Protein AF-A0A7G6S911-F1 (afdb_monomer)

Foldseek 3Di:
DDDDDDDDDDDDDDDDDDPDDDDPDPPPPPPPPVPPPQFAEEEEEEAEEQQCLAAWAKEKEAEDEDELVVQDWDPVFAFQVVPDCVCVPDDDHDNRYDHGYDYDYANYKYKYFYDYVRHYYDYDYAHDPVRPDHRVSKDKDWQDKAKDWDADPPPRDIDTRGIMIMMITDHNNTDSVVRVVCPVPDDPPPQVVQFDWDDGTRMIMGHPHHDDD

Sequence (213 aa):
MLDQLGNKRPKTITFSLFVSAVFLALFANVHIVEAQDSAMKSDVTIYLDRPLLDRGGTVFVVPNEIPVDEWKPHPDQPNPARSDSRLDARNPITGHDRRLSARASGEVSIVRFDYPKGGNYDFRFLPSLESEVPPERQGSVLVTAGNTYDYHPKTREERFVPEFQVFTILGPDANEEKSRALVSDVKLGYLEERYNCRKFESVISCNVRDYSK

Radius of gyration: 31.91 Å; Cα contacts (8 Å, |Δi|>4): 405; chains: 1; bounding box: 83×48×104 Å

Nearest PDB structures (foldseek):
  6zsc-assembly1_f  TM=2.563E-01  e=6.624E-01  Homo sapiens
  6zsa-assembly1_f  TM=2.576E-01  e=7.961E-01  Homo sapiens
  1kr4-assembly1_A  TM=2.768E-01  e=1.661E+00  Thermotoga maritima
  9g6k-assembly1_LY  TM=1.859E-01  e=1.469E+00  Toxoplasma gondii
  7n0w-assembly1_C  TM=1.935E-01  e=8.167E+00  Lymnaea stagnalis

Solvent-accessible surface area (backbone atoms only — not comparable to full-atom values): 12809 Å² total; per-residue (Å²): 131,85,80,85,88,86,90,84,86,82,89,87,82,90,83,87,84,82,87,76,82,80,80,80,78,81,77,76,80,76,74,78,74,72,73,74,77,73,53,38,36,23,44,35,41,40,23,36,31,56,60,26,64,70,31,13,19,26,40,36,42,28,67,38,82,37,58,62,92,71,64,65,90,50,87,91,41,53,44,71,58,83,78,41,71,90,57,67,87,48,84,82,75,55,96,75,33,45,80,30,16,47,65,43,54,22,38,31,20,38,39,37,35,54,28,35,60,85,32,42,71,50,76,45,82,41,54,25,90,89,52,82,56,62,61,89,77,66,49,72,44,84,62,49,72,50,63,52,76,29,62,40,92,84,83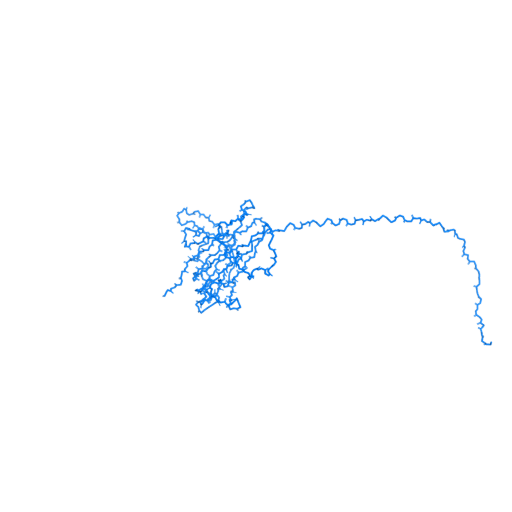,59,50,78,34,80,39,86,42,37,36,33,27,20,30,50,34,87,79,30,46,57,67,64,44,53,63,42,64,83,72,62,71,82,49,65,47,78,84,74,35,64,59,50,77,23,31,66,23,40,24,26,39,78,34,70,68,87,128

Structure (mmCIF, N/CA/C/O backbone):
data_AF-A0A7G6S911-F1
#
_entry.id   AF-A0A7G6S911-F1
#
loop_
_atom_site.group_PDB
_atom_site.id
_atom_site.type_symbol
_atom_site.label_atom_id
_atom_site.label_alt_id
_atom_site.label_comp_id
_atom_site.label_asym_id
_atom_site.label_entity_id
_atom_site.label_seq_id
_atom_site.pdbx_PDB_ins_code
_atom_site.Cartn_x
_atom_site.Cartn_y
_atom_site.Cartn_z
_atom_site.occupancy
_atom_site.B_iso_or_equiv
_atom_site.auth_seq_id
_atom_site.auth_comp_id
_atom_site.auth_asym_id
_atom_site.auth_atom_id
_atom_site.pdbx_PDB_model_num
ATOM 1 N N . MET A 1 1 ? 65.785 -28.323 71.702 1.00 44.78 1 MET A N 1
ATOM 2 C CA . MET A 1 1 ? 66.909 -27.441 71.320 1.00 44.78 1 MET A CA 1
ATOM 3 C C . MET A 1 1 ? 66.441 -26.694 70.092 1.00 44.78 1 MET A C 1
ATOM 5 O O . MET A 1 1 ? 65.846 -27.357 69.250 1.00 44.78 1 MET A O 1
ATOM 9 N N . LEU A 1 2 ? 66.636 -25.370 70.053 1.00 40.31 2 LEU A N 1
ATOM 10 C CA . LEU A 1 2 ? 65.706 -24.397 69.453 1.00 40.31 2 LEU A CA 1
ATOM 11 C C . LEU A 1 2 ? 64.383 -24.328 70.246 1.00 40.31 2 LEU A C 1
ATOM 13 O O . LEU A 1 2 ? 63.824 -25.374 70.576 1.00 40.31 2 LEU A O 1
ATOM 17 N N . ASP A 1 3 ? 63.765 -23.191 70.549 1.00 39.75 3 ASP A N 1
ATOM 18 C CA . ASP A 1 3 ? 64.171 -21.815 70.916 1.00 39.75 3 ASP A CA 1
ATOM 19 C C . ASP A 1 3 ? 62.824 -21.151 71.299 1.00 39.75 3 ASP A C 1
ATOM 21 O O . ASP A 1 3 ? 61.825 -21.350 70.616 1.00 39.75 3 ASP A O 1
ATOM 25 N N . GLN A 1 4 ? 62.622 -20.689 72.534 1.00 36.28 4 GLN A N 1
ATOM 26 C CA . GLN A 1 4 ? 62.971 -19.365 73.072 1.00 36.28 4 GLN A CA 1
ATOM 27 C C . GLN A 1 4 ? 62.123 -18.189 72.545 1.00 36.28 4 GLN A C 1
ATOM 29 O O . GLN A 1 4 ? 62.089 -17.910 71.355 1.00 36.28 4 GLN A O 1
ATOM 34 N N . LEU A 1 5 ? 61.575 -17.436 73.515 1.00 40.81 5 LEU A N 1
ATOM 35 C CA . LEU A 1 5 ? 60.966 -16.095 73.419 1.00 40.81 5 LEU A CA 1
ATOM 36 C C . LEU A 1 5 ? 59.602 -15.997 72.673 1.00 40.81 5 LEU A C 1
ATOM 38 O O . LEU A 1 5 ? 59.358 -16.673 71.689 1.00 40.81 5 LEU A O 1
ATOM 42 N N . GLY A 1 6 ? 58.636 -15.170 73.099 1.00 35.25 6 GLY A N 1
ATOM 43 C CA . GLY A 1 6 ? 58.666 -14.167 74.168 1.00 35.25 6 GLY A CA 1
ATOM 44 C C . GLY A 1 6 ? 57.304 -13.893 74.828 1.00 35.25 6 GLY A C 1
ATOM 45 O O . GLY A 1 6 ? 56.236 -14.061 74.250 1.00 35.25 6 GLY A O 1
ATOM 46 N N . ASN A 1 7 ? 57.378 -13.465 76.087 1.00 38.84 7 ASN A N 1
ATOM 47 C CA . ASN A 1 7 ? 56.275 -13.191 77.010 1.00 38.84 7 ASN A CA 1
ATOM 48 C C . ASN A 1 7 ? 55.648 -11.796 76.794 1.00 38.84 7 ASN A C 1
ATOM 50 O O . ASN A 1 7 ? 56.396 -10.825 76.686 1.00 38.84 7 ASN A O 1
ATOM 54 N N . LYS A 1 8 ? 54.308 -11.674 76.862 1.00 40.25 8 LYS A N 1
ATOM 55 C CA . LYS A 1 8 ? 53.595 -10.467 77.351 1.00 40.25 8 LYS A CA 1
ATOM 56 C C . LYS A 1 8 ? 52.123 -10.763 77.715 1.00 40.25 8 LYS A C 1
ATOM 58 O O . LYS A 1 8 ? 51.276 -10.949 76.850 1.00 40.25 8 LYS A O 1
ATOM 63 N N . ARG A 1 9 ? 51.822 -10.769 79.019 1.00 42.59 9 ARG A N 1
ATOM 64 C CA . ARG A 1 9 ? 50.478 -10.607 79.637 1.00 42.59 9 ARG A CA 1
ATOM 65 C C . ARG A 1 9 ? 50.319 -9.140 80.131 1.00 42.59 9 ARG A C 1
ATOM 67 O O . ARG A 1 9 ? 51.322 -8.427 80.059 1.00 42.59 9 ARG A O 1
ATOM 74 N N . PRO A 1 10 ? 49.221 -8.698 80.803 1.00 54.72 10 PRO A N 1
ATOM 75 C CA . PRO A 1 10 ? 47.826 -9.193 80.916 1.00 54.72 10 PRO A CA 1
ATOM 76 C C . PRO A 1 10 ? 46.767 -8.066 80.672 1.00 54.72 10 PRO A C 1
ATOM 78 O O . PRO A 1 10 ? 47.142 -6.946 80.340 1.00 54.72 10 PRO A O 1
ATOM 81 N N . LYS A 1 11 ? 45.488 -8.330 81.037 1.00 38.44 11 LYS A N 1
ATOM 82 C CA . LYS A 1 11 ? 44.345 -7.378 81.196 1.00 38.44 11 LYS A CA 1
ATOM 83 C C . LYS A 1 11 ? 43.772 -6.912 79.834 1.00 38.44 11 LYS A C 1
ATOM 85 O O . LYS A 1 11 ? 44.544 -6.600 78.948 1.00 38.44 11 LYS A O 1
ATOM 90 N N . THR A 1 12 ? 42.478 -6.815 79.517 1.00 37.25 12 THR A N 1
ATOM 91 C CA . THR A 1 12 ? 41.164 -6.929 80.205 1.00 37.25 12 THR A CA 1
ATOM 92 C C . THR A 1 12 ? 40.083 -7.019 79.073 1.00 37.25 12 THR A C 1
ATOM 94 O O . THR A 1 12 ? 40.480 -7.019 77.913 1.00 37.25 12 THR A O 1
ATOM 97 N N . ILE A 1 13 ? 38.751 -7.122 79.226 1.00 47.06 13 ILE A N 1
ATOM 98 C CA . ILE A 1 13 ? 37.804 -7.002 80.357 1.00 47.06 13 ILE A CA 1
ATOM 99 C C . ILE A 1 13 ? 36.574 -7.943 80.139 1.00 47.06 13 ILE A C 1
ATOM 101 O O . ILE A 1 13 ? 36.562 -8.737 79.204 1.00 47.06 13 ILE A O 1
ATOM 105 N N . THR A 1 14 ? 35.558 -7.880 81.004 1.00 43.78 14 THR A N 1
ATOM 106 C CA . THR A 1 14 ? 34.214 -8.502 80.890 1.00 43.78 14 THR A CA 1
ATOM 107 C C . THR A 1 14 ? 33.369 -8.012 79.697 1.00 43.78 14 THR A C 1
ATOM 109 O O . THR A 1 14 ? 33.444 -6.836 79.368 1.00 43.78 14 THR A O 1
ATOM 112 N N . PHE A 1 15 ? 32.454 -8.840 79.155 1.00 37.75 15 PHE A N 1
ATOM 113 C CA . PHE A 1 15 ? 30.986 -8.641 79.287 1.00 37.75 15 PHE A CA 1
ATOM 114 C C . PHE A 1 15 ? 30.136 -9.759 78.643 1.00 37.75 15 PHE A C 1
ATOM 116 O O . PHE A 1 15 ? 30.605 -10.511 77.793 1.00 37.75 15 PHE A O 1
ATOM 123 N N . SER A 1 16 ? 28.876 -9.861 79.081 1.00 39.56 16 SER A N 1
ATOM 124 C CA . SER A 1 16 ? 27.865 -10.825 78.618 1.00 39.56 16 SER A CA 1
ATOM 125 C C . SER A 1 16 ? 27.492 -10.673 77.141 1.00 39.56 16 SER A C 1
ATOM 127 O O . SER A 1 16 ? 27.378 -9.556 76.641 1.00 39.56 16 SER A O 1
ATOM 129 N N . LEU A 1 17 ? 27.153 -11.789 76.490 1.00 41.06 17 LEU A N 1
ATOM 130 C CA . LEU A 1 17 ? 26.539 -11.802 75.161 1.00 41.06 17 LEU A CA 1
ATOM 131 C C . LEU A 1 17 ? 25.053 -12.180 75.272 1.00 41.06 17 LEU A C 1
ATOM 133 O O . LEU A 1 17 ? 24.699 -13.341 75.463 1.00 41.06 17 LEU A O 1
ATOM 137 N N . PHE A 1 18 ? 24.185 -11.170 75.173 1.00 44.38 18 PHE A N 1
ATOM 138 C CA . PHE A 1 18 ? 22.752 -11.358 74.942 1.00 44.38 18 PHE A CA 1
ATOM 139 C C . PHE A 1 18 ? 22.550 -11.948 73.540 1.00 44.38 18 PHE A C 1
ATOM 141 O O . PHE A 1 18 ? 22.909 -11.314 72.548 1.00 44.38 18 PHE A O 1
ATOM 148 N N . VAL A 1 19 ? 21.934 -13.127 73.440 1.00 46.66 19 VAL A N 1
ATOM 149 C CA . VAL A 1 19 ? 21.484 -13.668 72.149 1.00 46.66 19 VAL A CA 1
ATOM 150 C C . VAL A 1 19 ? 20.132 -13.039 71.817 1.00 46.66 19 VAL A C 1
ATOM 152 O O . VAL A 1 19 ? 19.092 -13.485 72.295 1.00 46.66 19 VAL A O 1
ATOM 155 N N . SER A 1 20 ? 20.156 -11.967 71.025 1.00 45.94 20 SER A N 1
ATOM 156 C CA . SER A 1 20 ? 18.942 -11.344 70.489 1.00 45.94 20 SER A CA 1
ATOM 157 C C . SER A 1 20 ? 18.475 -12.092 69.240 1.00 45.94 20 SER A C 1
ATOM 159 O O . SER A 1 20 ? 19.235 -12.241 68.282 1.00 45.94 20 SER A O 1
ATOM 161 N N . ALA A 1 21 ? 17.230 -12.567 69.244 1.00 47.31 21 ALA A N 1
ATOM 162 C CA . ALA A 1 21 ? 16.632 -13.243 68.098 1.00 47.31 21 ALA A CA 1
ATOM 163 C C . ALA A 1 21 ? 16.228 -12.218 67.025 1.00 47.31 21 ALA A C 1
ATOM 165 O O . ALA A 1 21 ? 15.247 -11.490 67.179 1.00 47.31 21 ALA A O 1
ATOM 166 N N . VAL A 1 22 ? 16.979 -12.170 65.923 1.00 46.84 22 VAL A N 1
ATOM 167 C CA . VAL A 1 22 ? 16.641 -11.335 64.764 1.00 46.84 22 VAL A CA 1
ATOM 168 C C . VAL A 1 22 ? 15.488 -11.983 63.997 1.00 46.84 22 VAL A C 1
ATOM 170 O O . VAL A 1 22 ? 15.671 -12.991 63.315 1.00 46.84 22 VAL A O 1
ATOM 173 N N . PHE A 1 23 ? 14.300 -11.385 64.081 1.00 42.75 23 PHE A N 1
ATOM 174 C CA . PHE A 1 23 ? 13.188 -11.704 63.187 1.00 42.75 23 PHE A CA 1
ATOM 175 C C . PHE A 1 23 ? 13.524 -11.229 61.766 1.00 42.75 23 PHE A C 1
ATOM 177 O O . PHE A 1 23 ? 13.484 -10.033 61.477 1.00 42.75 23 PHE A O 1
ATOM 184 N N . LEU A 1 24 ? 13.836 -12.167 60.867 1.00 41.69 24 LEU A N 1
ATOM 185 C CA . LEU A 1 24 ? 13.920 -11.883 59.436 1.00 41.69 24 LEU A CA 1
ATOM 186 C C . LEU A 1 24 ? 12.500 -11.699 58.880 1.00 41.69 24 LEU A C 1
ATOM 188 O O . LEU A 1 24 ? 11.806 -12.668 58.572 1.00 41.69 24 LEU A O 1
ATOM 192 N N . ALA A 1 25 ? 12.065 -10.449 58.738 1.00 47.28 25 ALA A N 1
ATOM 193 C CA . ALA A 1 25 ? 10.899 -10.137 57.926 1.00 47.28 25 ALA A CA 1
ATOM 194 C C . ALA A 1 25 ? 11.270 -10.353 56.450 1.00 47.28 25 ALA A C 1
ATOM 196 O O . ALA A 1 25 ? 12.039 -9.575 55.882 1.00 47.28 25 ALA A O 1
ATOM 197 N N . LEU A 1 26 ? 10.749 -11.417 55.827 1.00 42.56 26 LEU A N 1
ATOM 198 C CA . LEU A 1 26 ? 10.837 -11.566 54.376 1.00 42.56 26 LEU A CA 1
ATOM 199 C C . LEU A 1 26 ? 10.008 -10.459 53.721 1.00 42.56 26 LEU A C 1
ATOM 201 O O . LEU A 1 26 ? 8.783 -10.547 53.641 1.00 42.56 26 LEU A O 1
ATOM 205 N N . PHE A 1 27 ? 10.691 -9.438 53.212 1.00 45.28 27 PHE A N 1
ATOM 206 C CA . PHE A 1 27 ? 10.113 -8.528 52.237 1.00 45.28 27 PHE A CA 1
ATOM 207 C C . PHE A 1 27 ? 9.841 -9.318 50.957 1.00 45.28 27 PHE A C 1
ATOM 209 O O . PHE A 1 27 ? 10.741 -9.567 50.153 1.00 45.28 27 PHE A O 1
ATOM 216 N N . ALA A 1 28 ? 8.588 -9.729 50.775 1.00 44.72 28 ALA A N 1
ATOM 217 C CA . ALA A 1 28 ? 8.105 -10.141 49.472 1.00 44.72 28 ALA A CA 1
ATOM 218 C C . ALA A 1 28 ? 8.185 -8.917 48.552 1.00 44.72 28 ALA A C 1
ATOM 220 O O . ALA A 1 28 ? 7.339 -8.024 48.624 1.00 44.72 28 ALA A O 1
ATOM 221 N N . ASN A 1 29 ? 9.218 -8.868 47.707 1.00 41.91 29 ASN A N 1
ATOM 222 C CA . ASN A 1 29 ? 9.288 -7.922 46.603 1.00 41.91 29 ASN A CA 1
ATOM 223 C C . ASN A 1 29 ? 8.166 -8.270 45.625 1.00 41.91 29 ASN A C 1
ATOM 225 O O . ASN A 1 29 ? 8.355 -9.045 44.686 1.00 41.91 29 ASN A O 1
ATOM 229 N N . VAL A 1 30 ? 6.982 -7.705 45.866 1.00 46.34 30 VAL A N 1
ATOM 230 C CA . VAL A 1 30 ? 5.920 -7.635 44.870 1.00 46.34 30 VAL A CA 1
ATOM 231 C C . VAL A 1 30 ? 6.418 -6.680 43.794 1.00 46.34 30 VAL A C 1
ATOM 233 O O . VAL A 1 30 ? 6.143 -5.482 43.811 1.00 46.34 30 VAL A O 1
ATOM 236 N N . HIS A 1 31 ? 7.188 -7.227 42.857 1.00 38.88 31 HIS A N 1
ATOM 237 C CA . HIS A 1 31 ? 7.350 -6.617 41.555 1.00 38.88 31 HIS A CA 1
ATOM 238 C C . HIS A 1 31 ? 5.971 -6.631 40.906 1.00 38.88 31 HIS A C 1
ATOM 240 O O . HIS A 1 31 ? 5.572 -7.613 40.280 1.00 38.88 31 HIS A O 1
ATOM 246 N N . ILE A 1 32 ? 5.239 -5.529 41.079 1.00 45.53 32 ILE A N 1
ATOM 247 C CA . ILE A 1 32 ? 4.205 -5.148 40.131 1.00 45.53 32 ILE A CA 1
ATOM 248 C C . ILE A 1 32 ? 4.961 -4.923 38.825 1.00 45.53 32 ILE A C 1
ATOM 250 O O . ILE A 1 32 ? 5.517 -3.854 38.583 1.00 45.53 32 ILE A O 1
ATOM 254 N N . VAL A 1 33 ? 5.043 -5.980 38.019 1.00 39.81 33 VAL A N 1
ATOM 255 C CA . VAL A 1 33 ? 5.261 -5.836 36.589 1.00 39.81 33 VAL A CA 1
ATOM 256 C C . VAL A 1 33 ? 3.995 -5.159 36.100 1.00 39.81 33 VAL A C 1
ATOM 258 O O . VAL A 1 33 ? 2.985 -5.811 35.842 1.00 39.81 33 VAL A O 1
ATOM 261 N N . GLU A 1 34 ? 4.035 -3.831 36.083 1.00 38.38 34 GLU A N 1
ATOM 262 C CA . GLU A 1 34 ? 3.098 -3.029 35.321 1.00 38.38 34 GLU A CA 1
ATOM 263 C C . GLU A 1 34 ? 3.227 -3.545 33.891 1.00 38.38 34 GLU A C 1
ATOM 265 O O . GLU A 1 34 ? 4.275 -3.399 33.257 1.00 38.38 34 GLU A O 1
ATOM 270 N N . ALA A 1 35 ? 2.228 -4.319 33.461 1.00 41.34 35 ALA A N 1
ATOM 271 C CA . ALA A 1 35 ? 2.233 -4.931 32.149 1.00 41.34 35 ALA A CA 1
ATOM 272 C C . ALA A 1 35 ? 2.267 -3.779 31.154 1.00 41.34 35 ALA A C 1
ATOM 274 O O . ALA A 1 35 ? 1.285 -3.051 31.031 1.00 41.34 35 ALA A O 1
ATOM 275 N N . GLN A 1 36 ? 3.430 -3.581 30.531 1.00 42.59 36 GLN A N 1
ATOM 276 C CA . GLN A 1 36 ? 3.646 -2.520 29.567 1.00 42.59 36 GLN A CA 1
ATOM 277 C C . GLN A 1 36 ? 2.603 -2.698 28.471 1.00 42.59 36 GLN A C 1
ATOM 279 O O . GLN A 1 36 ? 2.690 -3.658 27.704 1.00 42.59 36 GLN A O 1
ATOM 284 N N . ASP A 1 37 ? 1.599 -1.817 28.488 1.00 46.69 37 ASP A N 1
ATOM 285 C CA . ASP A 1 37 ? 0.404 -1.905 27.657 1.00 46.69 37 ASP A CA 1
ATOM 286 C C . ASP A 1 37 ? 0.858 -2.037 26.206 1.00 46.69 37 ASP A C 1
ATOM 288 O O . ASP A 1 37 ? 1.489 -1.130 25.650 1.00 46.69 37 ASP A O 1
ATOM 292 N N . SER A 1 38 ? 0.711 -3.242 25.650 1.00 58.28 38 SER A N 1
ATOM 293 C CA . SER A 1 38 ? 1.432 -3.616 24.441 1.00 58.28 38 SER A CA 1
ATOM 294 C C . SER A 1 38 ? 0.734 -2.957 23.265 1.00 58.28 38 SER A C 1
ATOM 296 O O . SER A 1 38 ? -0.226 -3.510 22.727 1.00 58.28 38 SER A O 1
ATOM 298 N N . ALA A 1 39 ? 1.205 -1.756 22.923 1.00 79.19 39 ALA A N 1
ATOM 299 C CA . ALA A 1 39 ? 0.662 -0.895 21.884 1.00 79.19 39 ALA A CA 1
ATOM 300 C C . ALA A 1 39 ? 0.285 -1.714 20.642 1.00 79.19 39 ALA A C 1
ATOM 302 O O . ALA A 1 39 ? 1.158 -2.249 19.953 1.00 79.19 39 ALA A O 1
ATOM 303 N N . MET A 1 40 ? -1.028 -1.826 20.412 1.00 88.25 40 MET A N 1
ATOM 304 C CA . MET A 1 40 ? -1.633 -2.748 19.448 1.00 88.25 40 MET A CA 1
ATOM 305 C C . MET A 1 40 ? -0.994 -2.622 18.067 1.00 88.25 40 MET A C 1
ATOM 307 O O . MET A 1 40 ? -0.743 -1.514 17.587 1.00 88.25 40 MET A O 1
ATOM 311 N N . LYS A 1 41 ? -0.756 -3.756 17.412 1.00 90.81 41 LYS A N 1
ATOM 312 C CA . LYS A 1 41 ? 0.077 -3.818 16.216 1.00 90.81 41 LYS A CA 1
ATOM 313 C C . LYS A 1 41 ? -0.691 -4.169 14.947 1.00 90.81 41 LYS A C 1
ATOM 315 O O . LYS A 1 41 ? -1.382 -5.186 14.880 1.00 90.81 41 LYS A O 1
ATOM 320 N N . SER A 1 42 ? -0.460 -3.382 13.899 1.00 95.12 42 SER A N 1
ATOM 321 C CA . SER A 1 42 ? -0.757 -3.756 12.513 1.00 95.12 42 SER A CA 1
ATOM 322 C C . SER A 1 42 ? 0.475 -4.434 11.890 1.00 95.12 42 SER A C 1
ATOM 324 O O . SER A 1 42 ? 1.513 -3.803 11.706 1.00 95.12 42 SER A O 1
ATOM 326 N N . ASP A 1 43 ? 0.412 -5.744 11.634 1.00 94.81 43 ASP A N 1
ATOM 327 C CA . ASP A 1 43 ? 1.470 -6.537 10.987 1.00 94.81 43 ASP A CA 1
ATOM 328 C C . ASP A 1 43 ? 1.100 -6.791 9.521 1.00 94.81 43 ASP A C 1
ATOM 330 O O . ASP A 1 43 ? 0.354 -7.719 9.202 1.00 94.81 43 ASP A O 1
ATOM 334 N N . VAL A 1 44 ? 1.598 -5.944 8.625 1.00 96.81 44 VAL A N 1
ATOM 335 C CA . VAL A 1 44 ? 1.154 -5.869 7.232 1.00 96.81 44 VAL A CA 1
ATOM 336 C C . VAL A 1 44 ? 2.103 -6.628 6.307 1.00 96.81 44 VAL A C 1
ATOM 338 O O . VAL A 1 44 ? 3.312 -6.402 6.300 1.00 96.81 44 VAL A O 1
ATOM 341 N N . THR A 1 45 ? 1.560 -7.493 5.452 1.00 97.00 45 THR A N 1
ATOM 342 C CA . THR A 1 45 ? 2.307 -8.111 4.346 1.00 97.00 45 THR A CA 1
ATOM 343 C C . THR A 1 45 ? 1.763 -7.643 3.001 1.00 97.00 45 THR A C 1
ATOM 345 O O . THR A 1 45 ? 0.612 -7.897 2.652 1.00 97.00 45 THR A O 1
ATOM 348 N N . ILE A 1 46 ? 2.599 -6.955 2.228 1.00 98.06 46 ILE A N 1
ATOM 349 C CA . ILE A 1 46 ? 2.278 -6.494 0.879 1.00 98.06 46 ILE A CA 1
ATOM 350 C C . ILE A 1 46 ? 2.847 -7.509 -0.109 1.00 98.06 46 ILE A C 1
ATOM 352 O O . ILE A 1 46 ? 4.060 -7.610 -0.295 1.00 98.06 46 ILE A O 1
ATOM 356 N N . TYR A 1 47 ? 1.963 -8.274 -0.736 1.00 97.06 47 TYR A N 1
ATOM 357 C CA . TYR A 1 47 ? 2.336 -9.256 -1.741 1.00 97.06 47 TYR A CA 1
ATOM 358 C C . TYR A 1 47 ? 2.556 -8.588 -3.093 1.00 97.06 47 TYR A C 1
ATOM 360 O O . TYR A 1 47 ? 1.663 -7.925 -3.617 1.00 97.06 47 TYR A O 1
ATOM 368 N N . LEU A 1 48 ? 3.736 -8.777 -3.669 1.00 97.00 48 LEU A N 1
ATOM 369 C CA . LEU A 1 48 ? 4.071 -8.305 -5.006 1.00 97.00 48 LEU A CA 1
ATOM 370 C C . LEU A 1 48 ? 3.691 -9.387 -6.023 1.00 97.00 48 LEU A C 1
ATOM 372 O O . LEU A 1 48 ? 4.203 -10.506 -5.956 1.00 97.00 48 LEU A O 1
ATOM 376 N N . ASP A 1 49 ? 2.779 -9.077 -6.943 1.00 95.31 49 ASP A N 1
ATOM 377 C CA . ASP A 1 49 ? 2.429 -9.967 -8.054 1.00 95.31 49 ASP A CA 1
ATOM 378 C C . ASP A 1 49 ? 3.461 -9.867 -9.202 1.00 95.31 49 ASP A C 1
ATOM 380 O O . ASP A 1 49 ? 4.266 -8.933 -9.270 1.00 95.31 49 ASP A O 1
ATOM 384 N N . ARG A 1 50 ? 3.442 -10.847 -10.121 1.00 92.00 50 ARG A N 1
ATOM 385 C CA . ARG A 1 50 ? 4.469 -11.044 -11.169 1.00 92.00 50 ARG A CA 1
ATOM 386 C C . ARG A 1 50 ? 4.923 -9.783 -11.920 1.00 92.00 50 ARG A C 1
ATOM 388 O O . ARG A 1 50 ? 6.133 -9.627 -12.032 1.00 92.00 50 ARG A O 1
ATOM 395 N N . PRO A 1 51 ? 4.052 -8.869 -12.394 1.00 92.69 51 PRO A N 1
ATOM 396 C CA . PRO A 1 51 ? 4.514 -7.703 -13.151 1.00 92.69 51 PRO A CA 1
ATOM 397 C C . PRO A 1 51 ? 5.487 -6.813 -12.360 1.00 92.69 51 PRO A C 1
ATOM 399 O O . PRO A 1 51 ? 6.506 -6.398 -12.907 1.00 92.69 51 PRO A O 1
ATOM 402 N N . LEU A 1 52 ? 5.233 -6.604 -11.060 1.00 93.94 52 LEU A N 1
ATOM 403 C CA . LEU A 1 52 ? 6.129 -5.860 -10.164 1.00 93.94 52 LEU A CA 1
ATOM 404 C C . LEU A 1 52 ? 7.431 -6.610 -9.870 1.00 93.94 52 LEU A C 1
ATOM 406 O O . LEU A 1 52 ? 8.478 -5.977 -9.778 1.00 93.94 52 LEU A O 1
ATOM 410 N N . LEU A 1 53 ? 7.379 -7.937 -9.746 1.00 93.50 53 LEU A N 1
ATOM 411 C CA . LEU A 1 53 ? 8.561 -8.773 -9.503 1.00 93.50 53 LEU A CA 1
ATOM 412 C C . LEU A 1 53 ? 9.469 -8.899 -10.737 1.00 93.50 53 LEU A C 1
ATOM 414 O O . LEU A 1 53 ? 10.687 -8.939 -10.596 1.00 93.50 53 LEU A O 1
ATOM 418 N N . ASP A 1 54 ? 8.883 -8.975 -11.933 1.00 92.88 54 ASP A N 1
ATOM 419 C CA . ASP A 1 54 ? 9.610 -9.197 -13.187 1.00 92.88 54 ASP A CA 1
ATOM 420 C C . ASP A 1 54 ? 10.161 -7.889 -13.782 1.00 92.88 54 ASP A C 1
ATOM 422 O O . ASP A 1 54 ? 11.237 -7.889 -14.383 1.00 92.88 54 ASP A O 1
ATOM 426 N N . ARG A 1 55 ? 9.435 -6.768 -13.634 1.00 94.50 55 ARG A N 1
ATOM 427 C CA . ARG A 1 55 ? 9.780 -5.473 -14.254 1.00 94.50 55 ARG A CA 1
ATOM 428 C C . ARG A 1 55 ? 10.270 -4.418 -13.259 1.00 94.50 55 ARG A C 1
ATOM 430 O O . ARG A 1 55 ? 10.985 -3.500 -13.661 1.00 94.50 55 ARG A O 1
ATOM 437 N N . GLY A 1 56 ? 9.947 -4.556 -11.972 1.00 95.81 56 GLY A N 1
ATOM 438 C CA . GLY A 1 56 ? 10.125 -3.499 -10.975 1.00 95.81 56 GLY A CA 1
ATOM 439 C C . GLY A 1 56 ? 9.089 -2.383 -11.136 1.00 95.81 56 GLY A C 1
ATOM 440 O O . GLY A 1 56 ? 8.468 -2.233 -12.190 1.00 95.81 56 GLY A O 1
ATOM 441 N N . GLY A 1 57 ? 8.880 -1.580 -10.097 1.00 97.31 57 GLY A N 1
ATOM 442 C CA . GLY A 1 57 ? 7.896 -0.493 -10.113 1.00 97.31 57 GLY A CA 1
ATOM 443 C C . GLY A 1 57 ? 7.968 0.394 -8.876 1.00 97.31 57 GLY A C 1
ATOM 444 O O . GLY A 1 57 ? 8.962 0.387 -8.153 1.00 97.31 57 GLY A O 1
ATOM 445 N N . THR A 1 58 ? 6.913 1.166 -8.624 1.00 98.38 58 THR A N 1
ATOM 446 C CA . THR A 1 58 ? 6.802 2.059 -7.462 1.00 98.38 58 THR A CA 1
ATOM 447 C C . THR A 1 58 ? 5.612 1.664 -6.596 1.00 98.38 58 THR A C 1
ATOM 449 O O . THR A 1 58 ? 4.490 1.570 -7.094 1.00 98.38 58 THR A O 1
ATOM 452 N N . VAL A 1 59 ? 5.835 1.482 -5.294 1.00 98.62 59 VAL A N 1
ATOM 453 C CA . VAL A 1 59 ? 4.764 1.243 -4.317 1.00 98.62 59 VAL A CA 1
ATOM 454 C C . VAL A 1 59 ? 4.753 2.359 -3.280 1.00 98.62 59 VAL A C 1
ATOM 456 O O . VAL A 1 59 ? 5.721 2.559 -2.549 1.00 98.62 59 VAL A O 1
ATOM 459 N N . PHE A 1 60 ? 3.634 3.073 -3.210 1.00 98.69 60 PHE A N 1
ATOM 460 C CA . PHE A 1 60 ? 3.315 3.988 -2.121 1.00 98.69 60 PHE A CA 1
ATOM 461 C C . PHE A 1 60 ? 2.669 3.187 -0.991 1.00 98.69 60 PHE A C 1
ATOM 463 O O . PHE A 1 60 ? 1.698 2.467 -1.214 1.00 98.69 60 PHE A O 1
ATOM 470 N N . VAL A 1 61 ? 3.195 3.319 0.217 1.00 98.75 61 VAL A N 1
ATOM 471 C CA . VAL A 1 61 ? 2.695 2.695 1.440 1.00 98.75 61 VAL A CA 1
ATOM 472 C C . VAL A 1 61 ? 2.151 3.807 2.330 1.00 98.75 61 VAL A C 1
ATOM 474 O O . VAL A 1 61 ? 2.859 4.772 2.607 1.00 98.75 61 VAL A O 1
ATOM 477 N N . VAL A 1 62 ? 0.883 3.710 2.726 1.00 98.56 62 VAL A N 1
ATOM 478 C CA . VAL A 1 62 ? 0.149 4.779 3.421 1.00 98.56 62 VAL A CA 1
ATOM 479 C C . VAL A 1 62 ? -0.471 4.216 4.706 1.00 98.56 62 VAL A C 1
ATOM 481 O O . VAL A 1 62 ? -1.543 3.610 4.652 1.00 98.56 62 VAL A O 1
ATOM 484 N N . PRO A 1 63 ? 0.185 4.369 5.864 1.00 98.25 63 PRO A N 1
ATOM 485 C CA . PRO A 1 63 ? -0.425 4.068 7.154 1.00 98.25 63 PRO A CA 1
ATOM 486 C C . PRO A 1 63 ? -1.604 5.013 7.427 1.00 98.25 63 PRO A C 1
ATOM 488 O O . PRO A 1 63 ? -1.545 6.204 7.118 1.00 98.25 63 PRO A O 1
ATOM 491 N N . ASN A 1 64 ? -2.679 4.495 8.014 1.00 97.56 64 ASN A N 1
ATOM 492 C CA . ASN A 1 64 ? -3.868 5.258 8.383 1.00 97.56 64 ASN A CA 1
ATOM 493 C C . ASN A 1 64 ? -4.235 4.976 9.848 1.00 97.56 64 ASN A C 1
ATOM 495 O O . ASN A 1 64 ? -4.593 3.849 10.185 1.00 97.56 64 ASN A O 1
ATOM 499 N N . GLU A 1 65 ? -4.135 5.980 10.723 1.00 96.81 65 GLU A N 1
ATOM 500 C CA . GLU A 1 65 ? -4.529 5.823 12.128 1.00 96.81 65 GLU A CA 1
ATOM 501 C C . GLU A 1 65 ? -6.059 5.798 12.248 1.00 96.81 65 GLU A C 1
ATOM 503 O O . GLU A 1 65 ? -6.729 6.725 11.785 1.00 96.81 65 GLU A O 1
ATOM 508 N N . ILE A 1 66 ? -6.613 4.770 12.897 1.00 96.44 66 ILE A N 1
ATOM 509 C CA . ILE A 1 66 ? -8.055 4.641 13.152 1.00 96.44 66 ILE A CA 1
ATOM 510 C C . ILE A 1 66 ? -8.380 4.586 14.656 1.00 96.44 66 ILE A C 1
ATOM 512 O O . ILE A 1 66 ? -7.535 4.181 15.463 1.00 96.44 66 ILE A O 1
ATOM 516 N N . PRO A 1 67 ? -9.607 4.957 15.069 1.00 96.06 67 PRO A N 1
ATOM 517 C CA . PRO A 1 67 ? -10.085 4.748 16.433 1.00 96.06 67 PRO A CA 1
ATOM 518 C C . PRO A 1 67 ? -9.991 3.281 16.885 1.00 96.06 67 PRO A C 1
ATOM 520 O O . PRO A 1 67 ? -10.173 2.347 16.103 1.00 96.06 67 PRO A O 1
ATOM 523 N N . VAL A 1 68 ? -9.727 3.061 18.175 1.00 93.12 68 VAL A N 1
ATOM 524 C CA . VAL A 1 68 ? -9.537 1.711 18.746 1.00 93.12 68 VAL A CA 1
ATOM 525 C C . VAL A 1 68 ? -10.816 0.862 18.675 1.00 93.12 68 VAL A C 1
ATOM 527 O O . VAL A 1 68 ? -10.746 -0.354 18.523 1.00 93.12 68 VAL A O 1
ATOM 530 N N . ASP A 1 69 ? -11.992 1.484 18.724 1.00 92.81 69 ASP A N 1
ATOM 531 C CA . ASP A 1 69 ? -13.301 0.842 18.561 1.00 92.81 69 ASP A CA 1
ATOM 532 C C . ASP A 1 69 ? -13.615 0.432 17.107 1.00 92.81 69 ASP A C 1
ATOM 534 O O . ASP A 1 69 ? -14.445 -0.454 16.863 1.00 92.81 69 ASP A O 1
ATOM 538 N N . GLU A 1 70 ? -12.898 0.997 16.133 1.00 94.31 70 GLU A N 1
ATOM 539 C CA . GLU A 1 70 ? -12.910 0.539 14.742 1.00 94.31 70 GLU A CA 1
ATOM 540 C C . GLU A 1 70 ? -11.930 -0.630 14.502 1.00 94.31 70 GLU A C 1
ATOM 542 O O . GLU A 1 70 ? -12.129 -1.406 13.567 1.00 94.31 70 GLU A O 1
ATOM 547 N N . TRP A 1 71 ? -10.939 -0.842 15.381 1.00 94.38 71 TRP A N 1
ATOM 548 C CA . TRP A 1 71 ? -9.884 -1.864 15.255 1.00 94.38 71 TRP A CA 1
ATOM 549 C C . TRP A 1 71 ? -10.332 -3.298 15.609 1.00 94.38 71 TRP A C 1
ATOM 551 O O . TRP A 1 71 ? -9.869 -3.951 16.552 1.00 94.38 71 TRP A O 1
ATOM 561 N N . LYS A 1 72 ? -11.233 -3.848 14.799 1.00 91.12 72 LYS A N 1
ATOM 562 C CA . LYS A 1 72 ? -11.788 -5.208 14.925 1.00 91.12 72 LYS A CA 1
ATOM 563 C C . LYS A 1 72 ? -11.399 -6.097 13.735 1.00 91.12 72 LYS A C 1
ATOM 565 O O . LYS A 1 72 ? -11.054 -5.574 12.681 1.00 91.12 72 LYS A O 1
ATOM 570 N N . PRO A 1 73 ? -11.396 -7.433 13.887 1.00 90.38 73 PRO A N 1
ATOM 571 C CA . PRO A 1 73 ? -11.147 -8.329 12.763 1.00 90.38 73 PRO A CA 1
ATOM 572 C C . PRO A 1 73 ? -12.327 -8.316 11.781 1.00 90.38 73 PRO A C 1
ATOM 574 O O . PRO A 1 73 ? -13.488 -8.228 12.187 1.00 90.38 73 PRO A O 1
ATOM 577 N N . HIS A 1 74 ? -12.023 -8.488 10.498 1.00 91.06 74 HIS A N 1
ATOM 578 C CA . HIS A 1 74 ? -12.980 -8.612 9.400 1.00 91.06 74 HIS A CA 1
ATOM 579 C C . HIS A 1 74 ? -12.779 -9.968 8.695 1.00 91.06 74 HIS A C 1
ATOM 581 O O . HIS A 1 74 ? -12.193 -10.039 7.608 1.00 91.06 74 HIS A O 1
ATOM 587 N N . PRO A 1 75 ? -13.209 -11.087 9.322 1.00 88.75 75 PRO A N 1
ATOM 588 C CA . PRO A 1 75 ? -12.945 -12.446 8.837 1.00 88.75 75 PRO A CA 1
ATOM 589 C C . PRO A 1 75 ? -13.559 -12.735 7.457 1.00 88.75 75 PRO A C 1
ATOM 591 O O . PRO A 1 75 ? -13.059 -13.587 6.728 1.00 88.75 75 PRO A O 1
ATOM 594 N N . ASP A 1 76 ? -14.602 -12.002 7.081 1.00 92.44 76 ASP A N 1
ATOM 595 C CA . ASP A 1 76 ? -15.277 -12.029 5.784 1.00 92.44 76 ASP A CA 1
ATOM 596 C C . ASP A 1 76 ? -14.475 -11.363 4.650 1.00 92.44 76 ASP A C 1
ATOM 598 O O . ASP A 1 76 ? -14.687 -11.676 3.478 1.00 92.44 76 ASP A O 1
ATOM 602 N N . GLN A 1 77 ? -13.535 -10.471 4.976 1.00 94.69 77 GLN A N 1
ATOM 603 C CA . GLN A 1 77 ? -12.734 -9.755 3.983 1.00 94.69 77 GLN A CA 1
ATOM 604 C C . GLN A 1 77 ? -11.498 -10.563 3.539 1.00 94.69 77 GLN A C 1
ATOM 606 O O . GLN A 1 77 ? -10.927 -11.315 4.339 1.00 94.69 77 GLN A O 1
ATOM 611 N N . PRO A 1 78 ? -11.042 -10.417 2.275 1.00 95.12 78 PRO A N 1
ATOM 612 C CA . PRO A 1 78 ? -9.855 -11.110 1.780 1.00 95.12 78 PRO A CA 1
ATOM 613 C C . PRO A 1 78 ? -8.598 -10.734 2.567 1.00 95.12 78 PRO A C 1
ATOM 615 O O . PRO A 1 78 ? -8.321 -9.555 2.767 1.00 95.12 78 PRO A O 1
ATOM 618 N N . ASN A 1 79 ? -7.797 -11.725 2.953 1.00 95.12 79 ASN A N 1
ATOM 619 C CA . ASN A 1 79 ? -6.509 -11.511 3.612 1.00 95.12 79 ASN A CA 1
ATOM 620 C C . ASN A 1 79 ? -5.549 -12.676 3.278 1.00 95.12 79 ASN A C 1
ATOM 622 O O . ASN A 1 79 ? -5.545 -13.686 3.987 1.00 95.12 79 ASN A O 1
ATOM 626 N N . PRO A 1 80 ? -4.767 -12.576 2.182 1.00 92.88 80 PRO A N 1
ATOM 627 C CA . PRO A 1 80 ? -3.825 -13.617 1.750 1.00 92.88 80 PRO A CA 1
ATOM 628 C C . PRO A 1 80 ? -2.840 -14.128 2.820 1.00 92.88 80 PRO A C 1
ATOM 630 O O . PRO A 1 80 ? -2.453 -15.294 2.778 1.00 92.88 80 PRO A O 1
ATOM 633 N N . ALA A 1 81 ? -2.474 -13.302 3.805 1.00 91.62 81 ALA A N 1
ATOM 634 C CA . ALA A 1 81 ? -1.577 -13.679 4.898 1.00 91.62 81 ALA A CA 1
ATOM 635 C C . ALA A 1 81 ? -2.158 -14.735 5.857 1.00 91.62 81 ALA A C 1
ATOM 637 O O . ALA A 1 81 ? -1.392 -15.388 6.561 1.00 91.62 81 ALA A O 1
ATOM 638 N N . ARG A 1 82 ? -3.483 -14.959 5.877 1.00 89.69 82 ARG A N 1
ATOM 639 C CA . ARG A 1 82 ? -4.108 -16.006 6.715 1.00 89.69 82 ARG A CA 1
ATOM 640 C C . ARG A 1 82 ? -3.734 -17.432 6.294 1.00 89.69 82 ARG A C 1
ATOM 642 O O . ARG A 1 82 ? -3.886 -18.349 7.092 1.00 89.69 82 ARG A O 1
ATOM 649 N N . SER A 1 83 ? -3.286 -17.620 5.053 1.00 86.94 83 SER A N 1
ATOM 650 C CA . SER A 1 83 ? -2.905 -18.919 4.477 1.00 86.94 83 SER A CA 1
ATOM 651 C C . SER A 1 83 ? -1.416 -19.021 4.121 1.00 86.94 83 SER A C 1
ATOM 653 O O . SER A 1 83 ? -1.014 -19.975 3.459 1.00 86.94 83 SER A O 1
ATOM 655 N N . ASP A 1 84 ? -0.595 -18.039 4.507 1.00 90.12 84 ASP A N 1
ATOM 656 C CA . ASP A 1 84 ? 0.830 -17.996 4.167 1.00 90.12 84 ASP A CA 1
ATOM 657 C C . ASP A 1 84 ? 1.698 -18.514 5.321 1.00 90.12 84 ASP A C 1
ATOM 659 O O . ASP A 1 84 ? 2.075 -17.764 6.224 1.00 90.12 84 ASP A O 1
ATOM 663 N N . SER A 1 85 ? 2.073 -19.793 5.258 1.00 88.31 85 SER A N 1
ATOM 664 C CA . SER A 1 85 ? 2.904 -20.441 6.283 1.00 88.31 85 SER A CA 1
ATOM 665 C C . SER A 1 85 ? 4.310 -19.844 6.429 1.00 88.31 85 SER A C 1
ATOM 667 O O . SER A 1 85 ? 4.975 -20.052 7.444 1.00 88.31 85 SER A O 1
ATOM 669 N N . ARG A 1 86 ? 4.769 -19.005 5.483 1.00 87.94 86 ARG A N 1
ATOM 670 C CA . ARG A 1 86 ? 6.012 -18.220 5.638 1.00 87.94 86 ARG A CA 1
ATOM 671 C C . ARG A 1 86 ? 5.916 -17.196 6.779 1.00 87.94 86 ARG A C 1
ATOM 673 O O . ARG A 1 86 ? 6.922 -16.589 7.146 1.00 87.94 86 ARG A O 1
ATOM 680 N N . LEU A 1 87 ? 4.717 -16.963 7.320 1.00 87.06 87 LEU A N 1
ATOM 681 C CA . LEU A 1 87 ? 4.456 -16.058 8.437 1.00 87.06 87 LEU A CA 1
ATOM 682 C C . LEU A 1 87 ? 4.368 -16.782 9.796 1.00 87.06 87 LEU A C 1
ATOM 684 O O . LEU A 1 87 ? 4.411 -16.104 10.823 1.00 87.06 87 LEU A O 1
ATOM 688 N N . ASP A 1 88 ? 4.317 -18.120 9.817 1.00 80.25 88 ASP A N 1
ATOM 689 C CA . ASP A 1 88 ? 4.162 -18.930 11.039 1.00 80.25 88 ASP A CA 1
ATOM 690 C C . ASP A 1 88 ? 5.388 -18.851 11.959 1.00 80.25 88 ASP A C 1
ATOM 692 O O . ASP A 1 88 ? 5.265 -18.870 13.180 1.00 80.25 88 ASP A O 1
ATOM 696 N N . ALA A 1 89 ? 6.583 -18.706 11.379 1.00 71.50 89 ALA A N 1
ATOM 697 C CA . ALA A 1 89 ? 7.848 -18.608 12.111 1.00 71.50 89 ALA A CA 1
ATOM 698 C C . ALA A 1 89 ? 8.115 -17.217 12.733 1.00 71.50 89 ALA A C 1
ATOM 700 O O . ALA A 1 89 ? 9.208 -16.973 13.247 1.00 71.50 89 ALA A O 1
ATOM 701 N N . ARG A 1 90 ? 7.169 -16.270 12.642 1.00 71.81 90 ARG A N 1
ATOM 702 C CA . ARG A 1 90 ? 7.320 -14.917 13.204 1.00 71.81 90 ARG A CA 1
ATOM 703 C C . ARG A 1 90 ? 6.850 -14.852 14.657 1.00 71.81 90 ARG A C 1
ATOM 705 O O . ARG A 1 90 ? 6.129 -15.724 15.131 1.00 71.81 90 ARG A O 1
ATOM 712 N N . ASN A 1 91 ? 7.202 -13.754 15.331 1.00 67.19 91 ASN A N 1
ATOM 713 C CA . ASN A 1 91 ? 6.633 -13.398 16.630 1.00 67.19 91 ASN A CA 1
ATOM 714 C C . ASN A 1 91 ? 5.099 -13.569 16.604 1.00 67.19 91 ASN A C 1
ATOM 716 O O . ASN A 1 91 ? 4.459 -13.056 15.671 1.00 67.19 91 ASN A O 1
ATOM 720 N N . PRO A 1 92 ? 4.510 -14.262 17.597 1.00 70.31 92 PRO A N 1
ATOM 721 C CA . PRO A 1 92 ? 3.066 -14.367 17.721 1.00 70.31 92 PRO A CA 1
ATOM 722 C C . PRO A 1 92 ? 2.437 -12.977 17.756 1.00 70.31 92 PRO A C 1
ATOM 724 O O . PRO A 1 92 ? 2.862 -12.121 18.531 1.00 70.31 92 PRO A O 1
ATOM 727 N N . ILE A 1 93 ? 1.423 -12.768 16.920 1.00 75.88 93 ILE A N 1
ATOM 728 C CA . ILE A 1 93 ? 0.502 -11.647 17.094 1.00 75.88 93 ILE A CA 1
ATOM 729 C C . ILE A 1 93 ? -0.506 -12.011 18.186 1.00 75.88 93 ILE A C 1
ATOM 731 O O . ILE A 1 93 ? -0.982 -13.147 18.253 1.00 75.88 93 ILE A O 1
ATOM 735 N N . THR A 1 94 ? -0.812 -11.061 19.060 1.00 78.50 94 THR A N 1
ATOM 736 C CA . THR A 1 94 ? -1.819 -11.213 20.113 1.00 78.50 94 THR A CA 1
ATOM 737 C C . THR A 1 94 ? -3.234 -11.081 19.538 1.00 78.50 94 THR A C 1
ATOM 739 O O . THR A 1 94 ? -3.425 -10.657 18.400 1.00 78.50 94 THR A O 1
ATOM 742 N N . GLY A 1 95 ? -4.263 -11.383 20.338 1.00 77.69 95 GLY A N 1
ATOM 743 C CA . GLY A 1 95 ? -5.663 -11.167 19.936 1.00 77.69 95 GLY A CA 1
ATOM 744 C C . GLY A 1 95 ? -6.043 -9.695 19.696 1.00 77.69 95 GLY A C 1
ATOM 745 O O . GLY A 1 95 ? -7.089 -9.420 19.102 1.00 77.69 95 GLY A O 1
ATOM 746 N N . HIS A 1 96 ? -5.207 -8.745 20.126 1.00 84.38 96 HIS A N 1
ATOM 747 C CA . HIS A 1 96 ? -5.408 -7.306 19.927 1.00 84.38 96 HIS A CA 1
ATOM 748 C C . HIS A 1 96 ? -4.670 -6.767 18.693 1.00 84.38 96 HIS A C 1
ATOM 750 O O . HIS A 1 96 ? -5.028 -5.715 18.169 1.00 84.38 96 HIS A O 1
ATOM 756 N N . ASP A 1 97 ? -3.703 -7.521 18.178 1.00 90.69 97 ASP A N 1
ATOM 757 C CA . ASP A 1 97 ? -2.992 -7.218 16.940 1.00 90.69 97 ASP A CA 1
ATOM 758 C C . ASP A 1 97 ? -3.790 -7.703 15.719 1.00 90.69 97 ASP A C 1
ATOM 760 O O . ASP A 1 97 ? -4.718 -8.516 15.826 1.00 90.69 97 ASP A O 1
ATOM 764 N N . ARG A 1 98 ? -3.422 -7.243 14.522 1.00 92.19 98 ARG A N 1
ATOM 765 C CA . ARG A 1 98 ? -3.957 -7.783 13.263 1.00 92.19 98 ARG A CA 1
ATOM 766 C C . ARG A 1 98 ? -2.816 -8.076 12.307 1.00 92.19 98 ARG A C 1
ATOM 768 O O . ARG A 1 98 ? -1.961 -7.228 12.071 1.00 92.19 98 ARG A O 1
ATOM 775 N N . ARG A 1 99 ? -2.839 -9.269 11.714 1.00 93.56 99 ARG A N 1
ATOM 776 C CA . ARG A 1 99 ? -1.990 -9.614 10.573 1.00 93.56 99 ARG A CA 1
ATOM 777 C C . ARG A 1 99 ? -2.753 -9.283 9.303 1.00 93.56 99 ARG A C 1
ATOM 779 O O . ARG A 1 99 ? -3.671 -10.012 8.940 1.00 93.56 99 ARG A O 1
ATOM 786 N N . LEU A 1 100 ? -2.405 -8.172 8.672 1.00 95.88 100 LEU A N 1
ATOM 787 C CA . LEU A 1 100 ? -3.076 -7.646 7.489 1.00 95.88 100 LEU A CA 1
ATOM 788 C C . LEU A 1 100 ? -2.308 -8.016 6.221 1.00 95.88 100 LEU A C 1
ATOM 790 O O . LEU A 1 100 ? -1.097 -8.249 6.253 1.00 95.88 100 LEU A O 1
ATOM 794 N N . SER A 1 101 ? -2.979 -8.020 5.070 1.00 96.62 101 SER A N 1
ATOM 795 C CA . SER A 1 101 ? -2.269 -8.099 3.794 1.00 96.62 101 SER A CA 1
ATOM 796 C C . SER A 1 101 ? -3.060 -7.580 2.607 1.00 96.62 101 SER A C 1
ATOM 798 O O . SER A 1 101 ? -4.286 -7.538 2.617 1.00 96.62 101 SER A O 1
ATOM 800 N N . ALA A 1 102 ? -2.328 -7.230 1.553 1.00 97.12 102 ALA A N 1
ATOM 801 C CA . ALA A 1 102 ? -2.873 -6.879 0.250 1.00 97.12 102 ALA A CA 1
ATOM 802 C C . ALA A 1 102 ? -1.952 -7.375 -0.868 1.00 97.12 102 ALA A C 1
ATOM 804 O O . ALA A 1 102 ? -0.826 -7.800 -0.611 1.00 97.12 102 ALA A O 1
ATOM 805 N N . ARG A 1 103 ? -2.423 -7.298 -2.117 1.00 96.69 103 ARG A N 1
ATOM 806 C CA . ARG A 1 103 ? -1.597 -7.506 -3.316 1.00 96.69 103 ARG A CA 1
ATOM 807 C C . ARG A 1 103 ? -1.367 -6.188 -4.051 1.00 96.69 103 ARG A C 1
ATOM 809 O O . ARG A 1 103 ? -2.317 -5.425 -4.230 1.00 96.69 103 ARG A O 1
ATOM 816 N N . ALA A 1 104 ? -0.142 -5.945 -4.501 1.00 97.25 104 ALA A N 1
ATOM 817 C CA . ALA A 1 104 ? 0.227 -4.872 -5.420 1.00 97.25 104 ALA A CA 1
ATOM 818 C C . ALA A 1 104 ? 0.627 -5.489 -6.770 1.00 97.25 104 ALA A C 1
ATOM 820 O O . ALA A 1 104 ? 1.278 -6.535 -6.802 1.00 97.25 104 ALA A O 1
ATOM 821 N N . SER A 1 105 ? 0.237 -4.856 -7.882 1.00 94.44 105 SER A N 1
ATOM 822 C CA . SER A 1 105 ? 0.439 -5.426 -9.230 1.00 94.44 105 SER A CA 1
ATOM 823 C C . SER A 1 105 ? 0.725 -4.413 -10.344 1.00 94.44 105 SER A C 1
ATOM 825 O O . SER A 1 105 ? 1.325 -4.795 -11.348 1.00 94.44 105 SER A O 1
ATOM 827 N N . GLY A 1 106 ? 0.314 -3.149 -10.197 1.00 95.19 106 GLY A N 1
ATOM 828 C CA . GLY A 1 106 ? 0.577 -2.099 -11.183 1.00 95.19 106 GLY A CA 1
ATOM 829 C C . GLY A 1 106 ? 1.995 -1.528 -11.085 1.00 95.19 106 GLY A C 1
ATOM 830 O O . GLY A 1 106 ? 2.586 -1.523 -10.003 1.00 95.19 106 GLY A O 1
ATOM 831 N N . GLU A 1 107 ? 2.497 -0.981 -12.198 1.00 96.69 107 GLU A N 1
ATOM 832 C CA . GLU A 1 107 ? 3.770 -0.243 -12.300 1.00 96.69 107 GLU A CA 1
ATOM 833 C C . GLU A 1 107 ? 3.878 0.847 -11.227 1.00 96.69 107 GLU A C 1
ATOM 835 O O . GLU A 1 107 ? 4.940 1.052 -10.636 1.00 96.69 107 GLU A O 1
ATOM 840 N N . VAL A 1 108 ? 2.755 1.512 -10.947 1.00 98.12 108 VAL A N 1
ATOM 841 C CA . VAL A 1 108 ? 2.593 2.399 -9.797 1.00 98.12 108 VAL A CA 1
ATOM 842 C C . VAL A 1 108 ? 1.389 1.918 -8.997 1.00 98.12 108 VAL A C 1
ATOM 844 O O . VAL A 1 108 ? 0.255 1.960 -9.482 1.0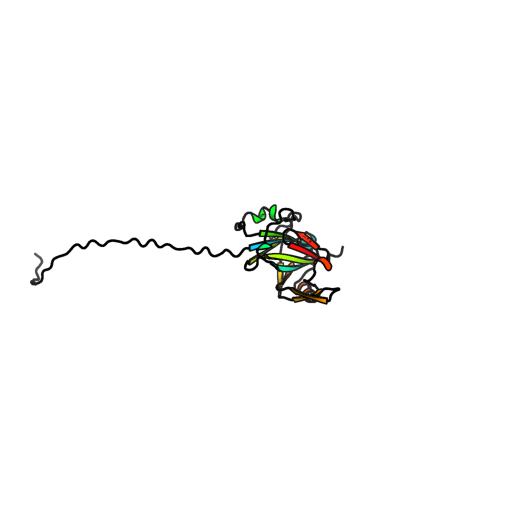0 98.12 108 VAL A O 1
ATOM 847 N N . SER A 1 109 ? 1.640 1.460 -7.773 1.00 98.44 109 SER A N 1
ATOM 848 C CA . SER A 1 109 ? 0.626 0.951 -6.844 1.00 98.44 109 SER A CA 1
ATOM 849 C C . SER A 1 109 ? 0.598 1.783 -5.556 1.00 98.44 109 SER A C 1
ATOM 851 O O . SER A 1 109 ? 1.634 2.270 -5.105 1.00 98.44 109 SER A O 1
ATOM 853 N N . ILE A 1 110 ? -0.573 1.920 -4.934 1.00 98.69 110 ILE A N 1
ATOM 854 C CA . ILE A 1 110 ? -0.740 2.477 -3.582 1.00 98.69 110 ILE A CA 1
ATOM 855 C C . ILE A 1 110 ? -1.313 1.379 -2.691 1.00 98.69 110 ILE A C 1
ATOM 857 O O . ILE A 1 110 ? -2.281 0.735 -3.079 1.00 98.69 110 ILE A O 1
ATOM 861 N N . VAL A 1 111 ? -0.768 1.201 -1.491 1.00 98.69 111 VAL A N 1
ATOM 862 C CA . VAL A 1 111 ? -1.324 0.343 -0.443 1.00 98.69 111 VAL A CA 1
ATOM 863 C C . VAL A 1 111 ? -1.556 1.191 0.800 1.00 98.69 111 VAL A C 1
ATOM 865 O O . VAL A 1 111 ? -0.600 1.643 1.428 1.00 98.69 111 VAL A O 1
ATOM 868 N N . ARG A 1 112 ? -2.825 1.405 1.158 1.00 98.56 112 ARG A N 1
ATOM 869 C CA . ARG A 1 112 ? -3.224 2.053 2.411 1.00 98.56 112 ARG A CA 1
ATOM 870 C C . ARG A 1 112 ? -3.713 1.001 3.393 1.00 98.56 112 ARG A C 1
ATOM 872 O O . ARG A 1 112 ? -4.620 0.252 3.041 1.00 98.56 112 ARG A O 1
ATOM 879 N N . PHE A 1 113 ? -3.158 0.962 4.597 1.00 98.44 113 PHE A N 1
ATOM 880 C CA . PHE A 1 113 ? -3.577 0.041 5.655 1.00 98.44 113 PHE A CA 1
ATOM 881 C C . PHE A 1 113 ? -3.921 0.796 6.931 1.00 98.44 113 PHE A C 1
ATOM 883 O O . PHE A 1 113 ? -3.330 1.838 7.215 1.00 98.44 113 PHE A O 1
ATOM 890 N N . ASP A 1 114 ? -4.837 0.240 7.713 1.00 97.81 114 ASP A N 1
ATOM 891 C CA . ASP A 1 114 ? -5.212 0.817 8.995 1.00 97.81 114 ASP A CA 1
ATOM 892 C C . ASP A 1 114 ? -4.302 0.309 10.128 1.00 97.81 114 ASP A C 1
ATOM 894 O O . ASP A 1 114 ? -3.805 -0.826 10.116 1.00 97.81 114 ASP A O 1
ATOM 898 N N . TYR A 1 115 ? -4.086 1.159 11.128 1.00 96.75 115 TYR A N 1
ATOM 899 C CA . TYR A 1 115 ? -3.489 0.799 12.410 1.00 96.75 115 TYR A CA 1
ATOM 900 C C . TYR A 1 115 ? -4.215 1.538 13.549 1.00 96.75 115 TYR A C 1
ATOM 902 O O . TYR A 1 115 ? -4.744 2.632 13.339 1.00 96.75 115 TYR A O 1
ATOM 910 N N . PRO A 1 116 ? -4.296 0.956 14.755 1.00 95.62 116 PRO A N 1
ATOM 911 C CA . PRO A 1 116 ? -5.064 1.538 15.848 1.00 95.62 116 PRO A CA 1
ATOM 912 C C . PRO A 1 116 ? -4.342 2.733 16.465 1.00 95.62 116 PRO A C 1
ATOM 914 O O . PRO A 1 116 ? -3.121 2.728 16.627 1.00 95.62 116 PRO A O 1
ATOM 917 N N . LYS A 1 117 ? -5.117 3.729 16.893 1.00 95.06 117 LYS A N 1
ATOM 918 C CA . LYS A 1 117 ? -4.615 4.917 17.581 1.00 95.06 117 LYS A CA 1
ATOM 919 C C . LYS A 1 117 ? -3.820 4.584 18.841 1.00 95.06 117 LYS A C 1
ATOM 921 O O . LYS A 1 117 ? -4.301 3.861 19.711 1.00 95.06 117 LYS A O 1
ATOM 926 N N . GLY A 1 118 ? -2.613 5.144 18.940 1.00 91.94 118 GLY A N 1
ATOM 927 C CA . GLY A 1 118 ? -1.652 4.827 20.008 1.00 91.94 118 GLY A CA 1
ATOM 928 C C . GLY A 1 118 ? -1.005 3.438 19.891 1.00 91.94 118 GLY A C 1
ATOM 929 O O . GLY A 1 118 ? -0.220 3.054 20.754 1.00 91.94 118 GLY A O 1
ATOM 930 N N . GLY A 1 119 ? -1.329 2.688 18.837 1.00 93.06 119 GLY A N 1
ATOM 931 C CA . GLY A 1 119 ? -0.651 1.465 18.437 1.00 93.06 119 GLY A CA 1
ATOM 932 C C . GLY A 1 119 ? 0.583 1.729 17.576 1.00 93.06 119 GLY A C 1
ATOM 933 O O . GLY A 1 119 ? 1.034 2.861 17.415 1.00 93.06 119 GLY A O 1
ATOM 934 N N . ASN A 1 120 ? 1.118 0.659 16.995 1.00 93.56 120 ASN A N 1
ATOM 935 C CA . ASN A 1 120 ? 2.226 0.704 16.041 1.00 93.56 120 ASN A CA 1
ATOM 936 C C . ASN A 1 120 ? 1.908 -0.152 14.809 1.00 93.56 120 ASN A C 1
ATOM 938 O O . ASN A 1 120 ? 0.957 -0.938 14.794 1.00 93.56 120 ASN A O 1
ATOM 942 N N . TYR A 1 121 ? 2.743 -0.058 13.780 1.00 95.12 121 TYR A N 1
ATOM 943 C CA . TYR A 1 121 ? 2.668 -0.943 12.628 1.00 95.12 121 TYR A CA 1
ATOM 944 C C . TYR A 1 121 ? 4.063 -1.403 12.187 1.00 95.12 121 TYR A C 1
ATOM 946 O O . TYR A 1 121 ? 5.048 -0.696 12.364 1.00 95.12 121 TYR A O 1
ATOM 954 N N . ASP A 1 122 ? 4.123 -2.587 11.584 1.00 94.62 122 ASP A N 1
ATOM 955 C CA . ASP A 1 122 ? 5.230 -3.042 10.742 1.00 94.62 122 ASP A CA 1
ATOM 956 C C . ASP A 1 122 ? 4.641 -3.407 9.381 1.00 94.62 122 ASP A C 1
ATOM 958 O O . ASP A 1 122 ? 3.588 -4.044 9.322 1.00 94.62 122 ASP A O 1
ATOM 962 N N . PHE A 1 123 ? 5.351 -3.125 8.291 1.00 96.06 123 PHE A N 1
ATOM 963 C CA . PHE A 1 123 ? 5.024 -3.713 6.993 1.00 96.06 123 PHE A CA 1
ATOM 964 C C . PHE A 1 123 ? 6.239 -4.375 6.346 1.00 96.06 123 PHE A C 1
ATOM 966 O O . PHE A 1 123 ? 7.392 -4.126 6.697 1.00 96.06 123 PHE A O 1
ATOM 973 N N . ARG A 1 124 ? 5.966 -5.269 5.396 1.00 94.88 124 ARG A N 1
ATOM 974 C CA . ARG A 1 124 ? 6.975 -6.006 4.631 1.00 94.88 124 ARG A CA 1
ATOM 975 C C . ARG A 1 124 ? 6.467 -6.299 3.225 1.00 94.88 124 ARG A C 1
ATOM 977 O O . ARG A 1 124 ? 5.282 -6.577 3.050 1.00 94.88 124 ARG A O 1
ATOM 984 N N . PHE A 1 125 ? 7.365 -6.310 2.248 1.00 96.31 125 PHE A N 1
ATOM 985 C CA . PHE A 1 125 ? 7.084 -6.873 0.928 1.00 96.31 125 PHE A CA 1
ATOM 986 C C . PHE A 1 125 ? 7.414 -8.370 0.917 1.00 96.31 125 PHE A C 1
ATOM 988 O O . PHE A 1 125 ? 8.438 -8.774 1.475 1.00 96.31 125 PHE A O 1
ATOM 995 N N . LEU A 1 126 ? 6.577 -9.188 0.278 1.00 95.06 126 LEU A N 1
ATOM 996 C CA . LEU A 1 126 ? 6.898 -10.574 -0.086 1.00 95.06 126 LEU A CA 1
ATOM 997 C C . LEU A 1 126 ? 6.449 -10.860 -1.525 1.00 95.06 126 LEU A C 1
ATOM 999 O O . LEU A 1 126 ? 5.432 -10.314 -1.957 1.00 95.06 126 LEU A O 1
ATOM 1003 N N . PRO A 1 127 ? 7.091 -11.791 -2.252 1.00 95.19 127 PRO A N 1
ATOM 1004 C CA . PRO A 1 127 ? 6.515 -12.313 -3.480 1.00 95.19 127 PRO A CA 1
ATOM 1005 C C . PRO A 1 127 ? 5.173 -12.992 -3.198 1.00 95.19 127 PRO A C 1
ATOM 1007 O O . PRO A 1 127 ? 5.026 -13.753 -2.226 1.00 95.19 127 PRO A O 1
ATOM 1010 N N . SER A 1 128 ? 4.197 -12.718 -4.062 1.00 93.31 128 SER A N 1
ATOM 1011 C CA . SER A 1 128 ? 2.890 -13.374 -4.071 1.00 93.31 128 SER A CA 1
ATOM 1012 C C . SER A 1 128 ? 3.048 -14.895 -4.126 1.00 93.31 128 SER A C 1
ATOM 1014 O O . SER A 1 128 ? 3.938 -15.402 -4.812 1.00 93.31 128 SER A O 1
ATOM 1016 N N . LEU A 1 129 ? 2.200 -15.633 -3.404 1.00 87.00 129 LEU A N 1
ATOM 1017 C CA . LEU A 1 129 ? 2.271 -17.102 -3.321 1.00 87.00 129 LEU A CA 1
ATOM 1018 C C . LEU A 1 129 ? 2.175 -17.779 -4.701 1.00 87.00 129 LEU A C 1
ATOM 1020 O O . LEU A 1 129 ? 2.781 -18.818 -4.925 1.00 87.00 129 LEU A O 1
ATOM 1024 N N . GLU A 1 130 ? 1.468 -17.145 -5.637 1.00 88.00 130 GLU A N 1
ATOM 1025 C CA . GLU A 1 130 ? 1.263 -17.597 -7.021 1.00 88.00 130 GLU A CA 1
ATOM 1026 C C . GLU A 1 130 ? 2.415 -17.214 -7.973 1.00 88.00 130 GLU A C 1
ATOM 1028 O O . GLU A 1 130 ? 2.366 -17.527 -9.158 1.00 88.00 130 GLU A O 1
ATOM 1033 N N . SER A 1 131 ? 3.439 -16.492 -7.501 1.00 86.75 131 SER A N 1
ATOM 1034 C CA . SER A 1 131 ? 4.499 -15.956 -8.372 1.00 86.75 131 SER A CA 1
ATOM 1035 C C . SER A 1 131 ? 5.636 -16.937 -8.677 1.00 86.75 131 SER A C 1
ATOM 1037 O O . SER A 1 131 ? 6.382 -16.714 -9.633 1.00 86.75 131 SER A O 1
ATOM 1039 N N . GLU A 1 132 ? 5.809 -17.964 -7.839 1.00 85.25 132 GLU A N 1
ATOM 1040 C CA . GLU A 1 132 ? 6.979 -18.864 -7.804 1.00 85.25 132 GLU A CA 1
ATOM 1041 C C . GLU A 1 132 ? 8.341 -18.148 -7.626 1.00 85.25 132 GLU A C 1
ATOM 1043 O O . GLU A 1 132 ? 9.398 -18.778 -7.684 1.00 85.25 132 GLU A O 1
ATOM 1048 N N . VAL A 1 133 ? 8.351 -16.832 -7.371 1.00 87.31 133 VAL A N 1
ATOM 1049 C CA . VAL A 1 133 ? 9.581 -16.062 -7.154 1.00 87.31 133 VAL A CA 1
ATOM 1050 C C . VAL A 1 133 ? 10.025 -16.219 -5.693 1.00 87.31 133 VAL A C 1
ATOM 1052 O O . VAL A 1 133 ? 9.244 -15.929 -4.783 1.00 87.31 133 VAL A O 1
ATOM 1055 N N . PRO A 1 134 ? 11.272 -16.651 -5.431 1.00 84.94 134 PRO A N 1
ATOM 1056 C CA . PRO A 1 134 ? 11.770 -16.809 -4.069 1.00 84.94 134 PRO A CA 1
ATOM 1057 C C . PRO A 1 134 ? 12.045 -15.430 -3.417 1.00 84.94 134 PRO A C 1
ATOM 1059 O O . PRO A 1 134 ? 12.515 -14.521 -4.114 1.00 84.94 134 PRO A O 1
ATOM 1062 N N . PRO A 1 135 ? 11.756 -15.235 -2.110 1.00 83.19 135 PRO A N 1
ATOM 1063 C CA . PRO A 1 135 ? 11.849 -13.931 -1.435 1.00 83.19 135 PRO A CA 1
ATOM 1064 C C . PRO A 1 135 ? 13.205 -13.229 -1.545 1.00 83.19 135 PRO A C 1
ATOM 1066 O O . PRO A 1 135 ? 13.259 -12.005 -1.566 1.00 83.19 135 PRO A O 1
ATOM 1069 N N . GLU A 1 136 ? 14.295 -13.979 -1.671 1.00 82.38 136 GLU A N 1
ATOM 1070 C CA . GLU A 1 136 ? 15.670 -13.476 -1.752 1.00 82.38 136 GLU A CA 1
ATOM 1071 C C . GLU A 1 136 ? 15.942 -12.690 -3.045 1.00 82.38 136 GLU A C 1
ATOM 1073 O O . GLU A 1 136 ? 16.908 -11.934 -3.119 1.00 82.38 136 GLU A O 1
ATOM 1078 N N . ARG A 1 137 ? 15.097 -12.850 -4.075 1.00 76.25 137 ARG A N 1
ATOM 1079 C CA . ARG A 1 137 ? 15.186 -12.083 -5.330 1.00 76.25 137 ARG A CA 1
ATOM 1080 C C . ARG A 1 137 ? 14.428 -10.757 -5.278 1.00 76.25 137 ARG A C 1
ATOM 1082 O O . ARG A 1 137 ? 14.516 -9.979 -6.223 1.00 76.25 137 ARG A O 1
ATOM 1089 N N . GLN A 1 138 ? 13.696 -10.491 -4.199 1.00 83.06 138 GLN A N 1
ATOM 1090 C CA . GLN A 1 138 ? 12.957 -9.252 -4.015 1.00 83.06 138 GLN A CA 1
ATOM 1091 C C . GLN A 1 138 ? 13.850 -8.177 -3.385 1.00 83.06 138 GLN A C 1
ATOM 1093 O O . GLN A 1 138 ? 14.167 -8.231 -2.198 1.00 83.06 138 GLN A O 1
ATOM 1098 N N . GLY A 1 139 ? 14.191 -7.153 -4.165 1.00 88.69 139 GLY A N 1
ATOM 1099 C CA . GLY A 1 139 ? 14.814 -5.930 -3.663 1.00 88.69 139 GLY A CA 1
ATOM 1100 C C . GLY A 1 139 ? 13.827 -4.765 -3.630 1.00 88.69 139 GLY A C 1
ATOM 1101 O O . GLY A 1 139 ? 13.041 -4.587 -4.561 1.00 88.69 139 GLY A O 1
ATOM 1102 N N . SER A 1 140 ? 13.893 -3.940 -2.586 1.00 95.19 140 SER A N 1
ATOM 1103 C CA . SER A 1 140 ? 13.146 -2.682 -2.504 1.00 95.19 140 SER A CA 1
ATOM 1104 C C . SER A 1 140 ? 13.966 -1.599 -1.811 1.00 95.19 140 SER A C 1
ATOM 1106 O O . SER A 1 140 ? 14.615 -1.890 -0.808 1.00 95.19 140 SER A O 1
ATOM 1108 N N . VAL A 1 141 ? 13.886 -0.358 -2.291 1.00 97.19 141 VAL A N 1
ATOM 1109 C CA . VAL A 1 141 ? 14.572 0.802 -1.694 1.00 97.19 141 VAL A CA 1
ATOM 1110 C C . VAL A 1 141 ? 13.547 1.853 -1.282 1.00 97.19 141 VAL A C 1
ATOM 1112 O O . VAL A 1 141 ? 12.680 2.204 -2.081 1.00 97.19 141 VAL A O 1
ATOM 1115 N N . LEU A 1 142 ? 13.646 2.354 -0.045 1.00 97.81 142 LEU A N 1
ATOM 1116 C CA . LEU A 1 142 ? 12.880 3.514 0.417 1.00 97.81 142 LEU A CA 1
ATOM 1117 C C . LEU A 1 142 ? 13.433 4.775 -0.255 1.00 97.81 142 LEU A C 1
ATOM 1119 O O . LEU A 1 142 ? 14.572 5.167 -0.020 1.00 97.81 142 LEU A O 1
ATOM 1123 N N . VAL A 1 143 ? 12.605 5.418 -1.070 1.00 97.06 143 VAL A N 1
ATOM 1124 C CA . VAL A 1 143 ? 12.966 6.602 -1.854 1.00 97.06 143 VAL A CA 1
ATOM 1125 C C . VAL A 1 143 ? 12.634 7.878 -1.088 1.00 97.06 143 VAL A C 1
ATOM 1127 O O . VAL A 1 143 ? 13.463 8.785 -1.000 1.00 97.06 143 VAL A O 1
ATOM 1130 N N . THR A 1 144 ? 11.422 7.950 -0.537 1.00 96.88 144 THR A N 1
ATOM 1131 C CA . THR A 1 144 ? 10.858 9.135 0.125 1.00 96.88 144 THR A CA 1
ATOM 1132 C C . THR A 1 144 ? 9.921 8.689 1.243 1.00 96.88 144 THR A C 1
ATOM 1134 O O . THR A 1 144 ? 9.172 7.735 1.061 1.00 96.88 144 THR A O 1
ATOM 1137 N N . ALA A 1 145 ? 9.904 9.414 2.358 1.00 97.69 145 ALA A N 1
ATOM 1138 C CA . ALA A 1 145 ? 8.837 9.366 3.355 1.00 97.69 145 ALA A CA 1
ATOM 1139 C C . ALA A 1 145 ? 8.388 10.801 3.667 1.00 97.69 145 ALA A C 1
ATOM 1141 O O . ALA A 1 145 ? 9.188 11.732 3.535 1.00 97.69 145 ALA A O 1
ATOM 1142 N N . GLY A 1 146 ? 7.127 11.001 4.044 1.00 97.19 146 GLY A N 1
ATOM 1143 C CA . GLY A 1 146 ? 6.600 12.335 4.324 1.00 97.19 146 GLY A CA 1
ATOM 1144 C C . GLY A 1 146 ? 5.098 12.368 4.579 1.00 97.19 146 GLY A C 1
ATOM 1145 O O . GLY A 1 146 ? 4.484 11.355 4.894 1.00 97.19 146 GLY A O 1
ATOM 1146 N N . ASN A 1 147 ? 4.518 13.556 4.432 1.00 97.62 147 ASN A N 1
ATOM 1147 C CA . ASN A 1 147 ? 3.085 13.82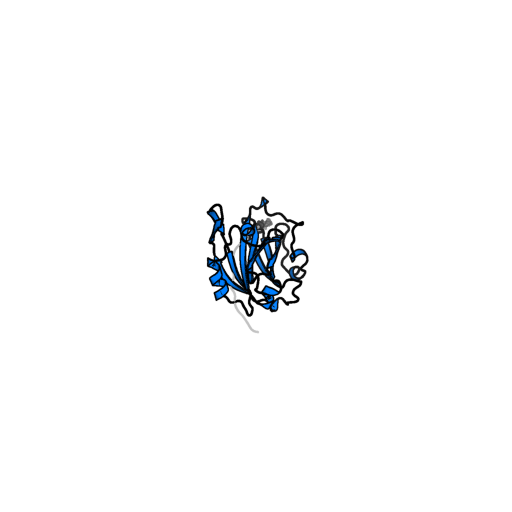7 4.534 1.00 97.62 147 ASN A CA 1
ATOM 1148 C C . ASN A 1 147 ? 2.644 14.723 3.367 1.00 97.62 147 ASN A C 1
ATOM 1150 O O . ASN A 1 147 ? 3.483 15.321 2.689 1.00 97.62 147 ASN A O 1
ATOM 1154 N N . THR A 1 148 ? 1.344 14.776 3.084 1.00 96.69 148 THR A N 1
ATOM 1155 C CA . THR A 1 148 ? 0.802 15.603 1.994 1.00 96.69 148 THR A CA 1
ATOM 1156 C C . THR A 1 148 ? -0.640 16.025 2.267 1.00 96.69 148 THR A C 1
ATOM 1158 O O . THR A 1 148 ? -1.318 15.445 3.113 1.00 96.69 148 THR A O 1
ATOM 1161 N N . TYR A 1 149 ? -1.120 17.020 1.526 1.00 96.00 149 TYR A N 1
ATOM 1162 C CA . TYR A 1 149 ? -2.526 17.405 1.466 1.00 96.00 149 TYR A CA 1
ATOM 1163 C C . TYR A 1 149 ? -3.044 17.167 0.048 1.00 96.00 149 TYR A C 1
ATOM 1165 O O . TYR A 1 149 ? -2.428 17.593 -0.929 1.00 96.00 149 TYR A O 1
ATOM 1173 N N . ASP A 1 150 ? -4.191 16.503 -0.062 1.00 95.81 150 ASP A N 1
ATOM 1174 C CA . ASP A 1 150 ? -4.868 16.247 -1.328 1.00 95.81 150 ASP A CA 1
ATOM 1175 C C . ASP A 1 150 ? -6.287 16.792 -1.320 1.00 95.81 150 ASP A C 1
ATOM 1177 O O . ASP A 1 150 ? -7.037 16.610 -0.366 1.00 95.81 150 ASP A O 1
ATOM 1181 N N . TYR A 1 151 ? -6.692 17.387 -2.438 1.00 94.12 151 TYR A N 1
ATOM 1182 C CA . TYR A 1 151 ? -8.034 17.933 -2.600 1.00 94.12 151 TYR A CA 1
ATOM 1183 C C . TYR A 1 151 ? -8.951 16.940 -3.313 1.00 94.12 151 TYR A C 1
ATOM 1185 O O . TYR A 1 151 ? -8.569 16.332 -4.319 1.00 94.12 151 TYR A O 1
ATOM 1193 N N . HIS A 1 152 ? -10.186 16.804 -2.843 1.00 94.19 152 HIS A N 1
ATOM 1194 C CA . HIS A 1 152 ? -11.236 16.042 -3.505 1.00 94.19 152 HIS A CA 1
ATOM 1195 C C . HIS A 1 152 ? -11.449 16.587 -4.933 1.00 94.19 152 HIS A C 1
ATOM 1197 O O . HIS A 1 152 ? -11.644 17.796 -5.100 1.00 94.19 152 HIS A O 1
ATOM 1203 N N . PRO A 1 153 ? -11.488 15.740 -5.985 1.00 86.00 153 PRO A N 1
ATOM 1204 C CA . PRO A 1 153 ? -11.525 16.208 -7.377 1.00 86.00 153 PRO A CA 1
ATOM 1205 C C . PRO A 1 153 ? -12.744 17.087 -7.707 1.00 86.00 153 PRO A C 1
ATOM 1207 O O . PRO A 1 153 ? -12.616 18.065 -8.438 1.00 86.00 153 PRO A O 1
ATOM 1210 N N . LYS A 1 154 ? -13.918 16.750 -7.152 1.00 92.06 154 LYS A N 1
ATOM 1211 C CA . LYS A 1 154 ? -15.175 17.507 -7.297 1.00 92.06 154 LYS A CA 1
ATOM 1212 C C . LYS A 1 154 ? -15.386 18.590 -6.226 1.00 92.06 154 LYS A C 1
ATOM 1214 O O . LYS A 1 154 ? -15.524 19.753 -6.584 1.00 92.06 154 LYS A O 1
ATOM 1219 N N . THR A 1 155 ? -15.429 18.230 -4.937 1.00 94.69 155 THR A N 1
ATOM 1220 C CA . THR A 1 155 ? -15.845 19.155 -3.857 1.00 94.69 155 THR A CA 1
ATOM 1221 C C . THR A 1 155 ? -14.766 20.150 -3.429 1.00 94.69 155 THR 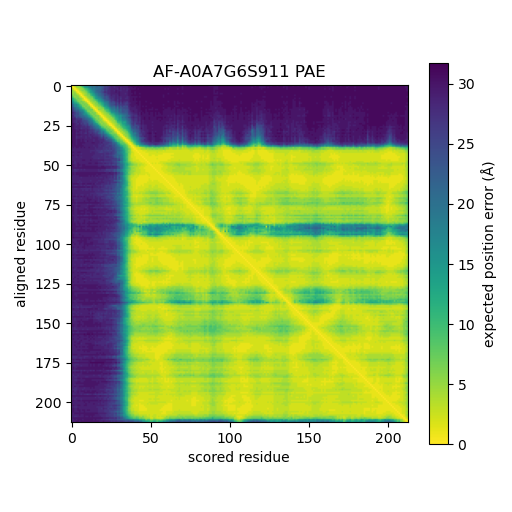A C 1
ATOM 1223 O O .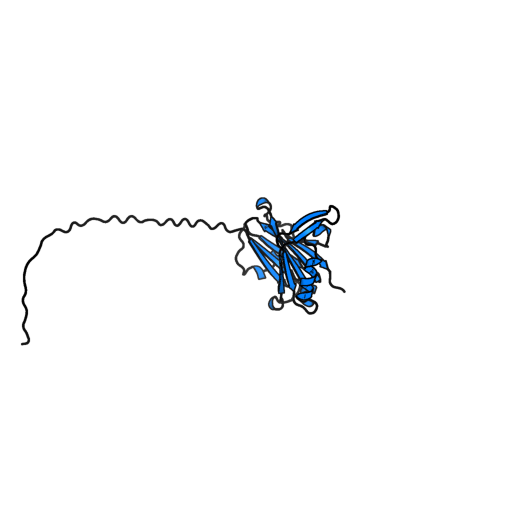 THR A 1 155 ? -15.094 21.124 -2.760 1.00 94.69 155 THR A O 1
ATOM 1226 N N . ARG A 1 156 ? -13.496 19.924 -3.808 1.00 93.00 156 ARG A N 1
ATOM 1227 C CA . ARG A 1 156 ? -12.312 20.664 -3.325 1.00 93.00 156 ARG A CA 1
ATOM 1228 C C . ARG A 1 156 ? -12.066 20.579 -1.814 1.00 93.00 156 ARG A C 1
ATOM 1230 O O . ARG A 1 156 ? -11.207 21.293 -1.312 1.00 93.00 156 ARG A O 1
ATOM 1237 N N . GLU A 1 157 ? -12.758 19.681 -1.120 1.00 95.38 157 GLU A N 1
ATOM 1238 C CA . GLU A 1 157 ? -12.475 19.337 0.273 1.00 95.38 157 GLU A CA 1
ATOM 1239 C C . GLU A 1 157 ? -11.023 18.868 0.418 1.00 95.3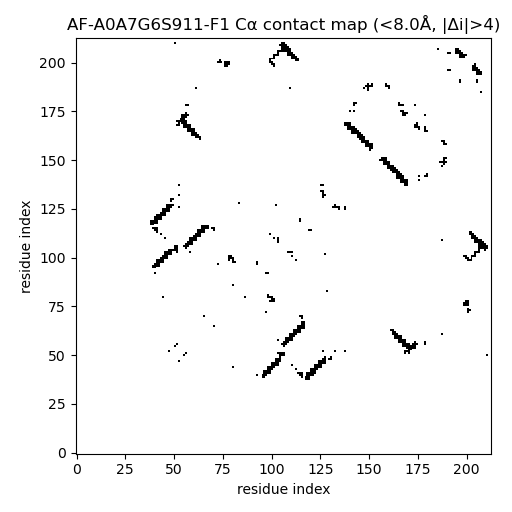8 157 GLU A C 1
ATOM 1241 O O . GLU A 1 157 ? -10.530 18.100 -0.409 1.00 95.38 157 GLU A O 1
ATOM 1246 N N . GLU A 1 158 ? -10.327 19.367 1.433 1.00 95.50 158 GLU A N 1
ATOM 1247 C CA . GLU A 1 158 ? -8.937 19.023 1.706 1.00 95.50 158 GLU A CA 1
ATOM 1248 C C . GLU A 1 158 ? -8.852 17.778 2.597 1.00 95.50 158 GLU A C 1
ATOM 1250 O O . GLU A 1 158 ? -9.565 17.657 3.592 1.00 95.50 158 GLU A O 1
ATOM 1255 N N . ARG A 1 159 ? -7.938 16.865 2.263 1.00 95.38 159 ARG A N 1
ATOM 1256 C CA . ARG A 1 159 ? -7.598 15.693 3.066 1.00 95.38 159 ARG A CA 1
ATOM 1257 C C . ARG A 1 159 ? -6.106 15.669 3.333 1.00 95.38 159 ARG A C 1
ATOM 1259 O O . ARG A 1 159 ? -5.309 15.493 2.412 1.00 95.38 159 ARG A O 1
ATOM 1266 N N . PHE A 1 160 ? -5.748 15.781 4.605 1.00 96.62 160 PHE A N 1
ATOM 1267 C CA . PHE A 1 160 ? -4.395 15.505 5.061 1.00 96.62 160 PHE A CA 1
ATOM 1268 C C . PHE A 1 160 ? -4.111 13.998 5.005 1.00 96.62 160 PHE A C 1
ATOM 1270 O O . PHE A 1 160 ? -4.951 13.181 5.383 1.00 96.62 160 PHE A O 1
ATOM 1277 N N . VAL A 1 161 ? -2.920 13.642 4.536 1.00 97.31 161 VAL A N 1
ATOM 1278 C CA . VAL A 1 161 ? -2.350 12.295 4.580 1.00 97.31 161 VAL A CA 1
ATOM 1279 C C . VAL A 1 161 ? -1.126 12.390 5.497 1.00 97.31 161 VAL A C 1
ATOM 1281 O O . VAL A 1 161 ? -0.098 12.924 5.067 1.00 97.31 161 VAL A O 1
ATOM 1284 N N . PRO A 1 162 ? -1.244 11.958 6.769 1.00 96.31 162 PRO A N 1
ATOM 1285 C CA . PRO A 1 162 ? -0.271 12.270 7.817 1.00 96.31 162 PRO A CA 1
ATOM 1286 C C . PRO A 1 162 ? 1.052 11.525 7.658 1.00 96.31 162 PRO A C 1
ATOM 1288 O O . PRO A 1 162 ? 2.082 12.022 8.105 1.00 96.31 162 PRO A O 1
ATOM 1291 N N . GLU A 1 163 ? 1.030 10.364 7.007 1.00 97.44 163 GLU A N 1
ATOM 1292 C CA . GLU A 1 163 ? 2.220 9.603 6.666 1.00 97.44 163 GLU A CA 1
ATOM 1293 C C . GLU A 1 163 ? 2.046 8.898 5.316 1.00 97.44 163 GLU A C 1
ATOM 1295 O O . GLU A 1 163 ? 1.001 8.320 5.014 1.00 97.44 163 GLU A O 1
ATOM 1300 N N . PHE A 1 164 ? 3.103 8.914 4.511 1.00 98.44 164 PHE A N 1
ATOM 1301 C CA . PHE A 1 164 ? 3.313 7.977 3.420 1.00 98.44 164 PHE A CA 1
ATOM 1302 C C . PHE A 1 164 ? 4.802 7.669 3.250 1.00 98.44 164 PHE A C 1
ATOM 1304 O O . PHE A 1 164 ? 5.675 8.471 3.590 1.00 98.44 164 PHE A O 1
ATOM 1311 N N . GLN A 1 165 ? 5.086 6.517 2.655 1.00 98.62 165 GLN A N 1
ATOM 1312 C CA . GLN A 1 165 ? 6.422 6.055 2.297 1.00 98.62 165 GLN A CA 1
ATOM 1313 C C . GLN A 1 165 ? 6.401 5.552 0.847 1.00 98.62 165 GLN A C 1
ATOM 1315 O O . GLN A 1 165 ? 5.412 4.977 0.399 1.00 98.62 165 GLN A O 1
ATOM 1320 N N . VAL A 1 166 ? 7.464 5.786 0.082 1.00 98.56 166 VAL A N 1
ATOM 1321 C CA . VAL A 1 166 ? 7.538 5.469 -1.353 1.00 98.56 166 VAL A CA 1
ATOM 1322 C C . VAL A 1 166 ? 8.719 4.560 -1.603 1.00 98.56 166 VAL A C 1
ATOM 1324 O O . VAL A 1 166 ? 9.859 4.937 -1.335 1.00 98.56 166 VAL A O 1
ATOM 1327 N N . PHE A 1 167 ? 8.443 3.382 -2.147 1.00 98.56 167 PHE A N 1
ATOM 1328 C CA . PHE A 1 167 ? 9.441 2.366 -2.436 1.00 98.56 167 PHE A CA 1
ATOM 1329 C C . PHE A 1 167 ? 9.593 2.157 -3.935 1.00 98.56 167 PHE A C 1
ATOM 1331 O O . PHE A 1 167 ? 8.600 1.995 -4.646 1.00 98.56 167 PHE A O 1
ATOM 1338 N N . THR A 1 168 ? 10.836 2.069 -4.401 1.00 98.31 168 THR A N 1
ATOM 1339 C CA . THR A 1 168 ? 11.139 1.400 -5.668 1.00 98.31 168 THR A CA 1
ATOM 1340 C C . THR A 1 168 ? 11.218 -0.094 -5.396 1.00 98.31 168 THR A C 1
ATOM 1342 O O . THR A 1 168 ? 12.032 -0.524 -4.581 1.00 98.31 168 THR A O 1
ATOM 1345 N N . ILE A 1 169 ? 10.406 -0.886 -6.090 1.00 97.31 169 ILE A N 1
ATOM 1346 C CA . ILE A 1 169 ? 10.612 -2.328 -6.237 1.00 97.31 169 ILE A CA 1
ATOM 1347 C C . ILE A 1 169 ? 11.616 -2.510 -7.373 1.00 97.31 169 ILE A C 1
ATOM 1349 O O . ILE A 1 169 ? 11.381 -2.026 -8.482 1.00 97.31 169 ILE A O 1
ATOM 1353 N N . LEU A 1 170 ? 12.750 -3.150 -7.089 1.00 94.19 170 LEU A N 1
ATOM 1354 C CA . LEU A 1 170 ? 13.857 -3.246 -8.036 1.00 94.19 170 LEU A CA 1
ATOM 1355 C C . LEU A 1 170 ? 13.511 -4.168 -9.212 1.00 94.19 170 LEU A C 1
ATOM 1357 O O . LEU A 1 170 ? 12.993 -5.265 -9.025 1.00 94.19 170 LEU A O 1
ATOM 1361 N N . GLY A 1 171 ? 13.851 -3.725 -10.420 1.00 93.19 171 GLY A N 1
ATOM 1362 C CA . GLY A 1 171 ? 13.675 -4.460 -11.669 1.00 93.19 171 GLY A CA 1
ATOM 1363 C C . GLY A 1 171 ? 14.169 -3.632 -12.863 1.00 93.19 171 GLY A C 1
ATOM 1364 O O . GLY A 1 171 ? 14.611 -2.500 -12.666 1.00 93.19 171 GLY A O 1
ATOM 1365 N N . PRO A 1 172 ? 14.137 -4.171 -14.093 1.00 93.88 172 PRO A N 1
ATOM 1366 C CA . PRO A 1 172 ? 14.716 -3.520 -15.273 1.00 93.88 172 PRO A CA 1
ATOM 1367 C C . PRO A 1 172 ? 14.090 -2.163 -15.635 1.00 93.88 172 PRO A C 1
ATOM 1369 O O . PRO A 1 172 ? 14.786 -1.303 -16.173 1.00 93.88 172 PRO A O 1
ATOM 1372 N N . ASP A 1 173 ? 12.807 -1.945 -15.332 1.00 93.75 173 ASP A N 1
ATOM 1373 C CA . ASP A 1 173 ? 12.079 -0.746 -15.762 1.00 93.75 173 ASP A CA 1
ATOM 1374 C C . ASP A 1 173 ? 12.017 0.351 -14.686 1.00 93.75 173 ASP A C 1
ATOM 1376 O O . ASP A 1 173 ? 11.727 1.511 -15.005 1.00 93.75 173 ASP A O 1
ATOM 1380 N N . ALA A 1 174 ? 12.323 0.026 -13.427 1.00 93.25 174 ALA A N 1
ATOM 1381 C CA . ALA A 1 174 ? 12.156 0.916 -12.280 1.00 93.25 174 ALA A CA 1
ATOM 1382 C C . ALA A 1 174 ? 13.484 1.318 -11.627 1.00 93.25 174 ALA A C 1
ATOM 1384 O O . ALA A 1 174 ? 14.406 0.521 -11.479 1.00 93.25 174 ALA A O 1
ATOM 1385 N N . ASN A 1 175 ? 13.565 2.579 -11.201 1.00 94.31 175 ASN A N 1
ATOM 1386 C CA . ASN A 1 175 ? 14.685 3.119 -10.440 1.00 94.31 175 ASN A CA 1
ATOM 1387 C C . ASN A 1 175 ? 14.191 4.205 -9.467 1.00 94.31 175 ASN A C 1
ATOM 1389 O O . ASN A 1 175 ? 13.062 4.692 -9.583 1.00 94.31 175 ASN A O 1
ATOM 1393 N N . GLU A 1 176 ? 15.047 4.590 -8.522 1.00 96.50 176 GLU A N 1
ATOM 1394 C CA . GLU A 1 176 ? 14.701 5.552 -7.469 1.00 96.50 176 GLU A CA 1
ATOM 1395 C C . GLU A 1 176 ? 14.327 6.937 -8.007 1.00 96.50 176 GLU A C 1
ATOM 1397 O O . GLU A 1 176 ? 13.443 7.587 -7.457 1.00 96.50 176 GLU A O 1
ATOM 1402 N N . GLU A 1 177 ? 14.963 7.391 -9.090 1.00 95.69 177 GLU A N 1
ATOM 1403 C CA . GLU A 1 177 ? 14.690 8.694 -9.707 1.00 95.69 177 GLU A CA 1
ATOM 1404 C C . GLU A 1 177 ? 13.262 8.755 -10.270 1.00 95.69 177 GLU A C 1
ATOM 1406 O O . GLU A 1 177 ? 12.500 9.665 -9.934 1.00 95.69 177 GLU A O 1
ATOM 1411 N N . LYS A 1 178 ? 12.857 7.736 -11.043 1.00 94.50 178 LYS A N 1
ATOM 1412 C CA . LYS A 1 178 ? 11.485 7.583 -11.552 1.00 94.50 178 LYS A CA 1
ATOM 1413 C C . LYS A 1 178 ? 10.475 7.516 -10.406 1.00 94.50 178 LYS A C 1
ATOM 1415 O O . LYS A 1 178 ? 9.466 8.214 -10.446 1.00 94.50 178 LYS A O 1
ATOM 1420 N N . SER A 1 179 ? 10.746 6.712 -9.374 1.00 97.06 179 SER A N 1
ATOM 1421 C CA . SER A 1 179 ? 9.868 6.604 -8.201 1.00 97.06 179 SER A CA 1
ATOM 1422 C C . SER A 1 179 ? 9.752 7.921 -7.427 1.00 97.06 179 SER A C 1
ATOM 1424 O O . SER A 1 179 ? 8.669 8.258 -6.953 1.00 97.06 179 SER A O 1
ATOM 1426 N N . ARG A 1 180 ? 10.838 8.700 -7.330 1.00 96.31 180 ARG A N 1
ATOM 1427 C CA . ARG A 1 180 ? 10.860 10.015 -6.671 1.00 96.31 180 ARG A CA 1
ATOM 1428 C C . ARG A 1 180 ? 10.060 11.056 -7.448 1.00 96.31 180 ARG A C 1
ATOM 1430 O O . ARG A 1 180 ? 9.337 11.833 -6.831 1.00 96.31 180 ARG A O 1
ATOM 1437 N N . ALA A 1 181 ? 10.152 11.050 -8.777 1.00 95.44 181 ALA A N 1
ATOM 1438 C CA . ALA A 1 181 ? 9.410 11.969 -9.640 1.00 95.44 181 ALA A CA 1
ATOM 1439 C C . ALA A 1 181 ? 7.882 11.810 -9.506 1.00 95.44 181 ALA A C 1
ATOM 1441 O O . ALA A 1 181 ? 7.153 12.786 -9.617 1.00 95.44 181 ALA A O 1
ATOM 1442 N N . LEU A 1 182 ? 7.389 10.607 -9.189 1.00 96.31 182 LEU A N 1
ATOM 1443 C CA . LEU A 1 182 ? 5.954 10.343 -9.018 1.00 96.31 182 LEU A CA 1
ATOM 1444 C C . LEU A 1 182 ? 5.329 11.004 -7.773 1.00 96.31 182 LEU A C 1
ATOM 1446 O O . LEU A 1 182 ? 4.104 11.077 -7.689 1.00 96.31 182 LEU A O 1
ATOM 1450 N N . VAL A 1 183 ? 6.126 11.485 -6.809 1.00 94.44 183 VAL A N 1
ATOM 1451 C CA . VAL A 1 183 ? 5.627 12.034 -5.530 1.00 94.44 183 VAL A CA 1
ATOM 1452 C C . VAL A 1 183 ? 4.759 13.288 -5.719 1.00 94.44 183 VAL A C 1
ATOM 1454 O O . VAL A 1 183 ? 3.812 13.486 -4.964 1.00 94.44 183 VAL A O 1
ATOM 1457 N N . SER A 1 184 ? 5.031 14.121 -6.730 1.00 91.88 184 SER A N 1
ATOM 1458 C CA . SER A 1 184 ? 4.196 15.293 -7.048 1.00 91.88 184 SER A CA 1
ATOM 1459 C C . SER A 1 184 ? 2.866 14.933 -7.710 1.00 91.88 184 SER A C 1
ATOM 1461 O O . SER A 1 184 ? 1.886 15.677 -7.593 1.00 91.88 184 SER A O 1
ATOM 1463 N N . ASP A 1 185 ? 2.826 13.799 -8.404 1.00 93.81 185 ASP A N 1
ATOM 1464 C CA . ASP A 1 185 ? 1.794 13.480 -9.390 1.00 93.81 185 ASP A CA 1
ATOM 1465 C C . ASP A 1 185 ? 0.728 12.557 -8.801 1.00 93.81 185 ASP A C 1
ATOM 1467 O O . ASP A 1 185 ? -0.473 12.754 -9.012 1.00 93.81 185 ASP A O 1
ATOM 1471 N N . VAL A 1 186 ? 1.162 11.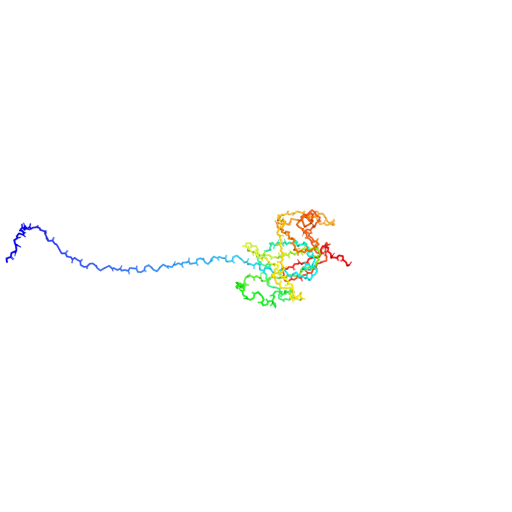567 -8.020 1.00 96.75 186 VAL A N 1
ATOM 1472 C CA . VAL A 1 186 ? 0.285 10.614 -7.340 1.00 96.75 186 VAL A CA 1
ATOM 1473 C C . VAL A 1 186 ? -0.464 11.324 -6.209 1.00 96.75 186 VAL A C 1
ATOM 1475 O O . VAL A 1 186 ? 0.104 12.110 -5.454 1.00 96.75 186 VAL A O 1
ATOM 1478 N N . LYS A 1 187 ? -1.771 11.069 -6.113 1.00 96.94 187 LYS A N 1
ATOM 1479 C CA . LYS A 1 187 ? -2.649 11.606 -5.069 1.00 96.94 187 LYS A CA 1
ATOM 1480 C C . LYS A 1 187 ? -2.991 10.467 -4.120 1.00 96.94 187 LYS A C 1
ATOM 1482 O O . LYS A 1 187 ? -3.409 9.405 -4.558 1.00 96.94 187 LYS A O 1
ATOM 1487 N N . LEU A 1 188 ? -2.779 10.664 -2.830 1.00 97.19 188 LEU A N 1
ATOM 1488 C CA . LEU A 1 188 ? -2.944 9.663 -1.777 1.00 97.19 188 LEU A CA 1
ATOM 1489 C C . LEU A 1 188 ? -4.277 9.836 -1.024 1.00 97.19 188 LEU A C 1
ATOM 1491 O O . LEU A 1 188 ? -4.798 8.888 -0.438 1.00 97.19 188 LEU A O 1
ATOM 1495 N N . GLY A 1 189 ? -4.886 11.022 -1.093 1.00 94.56 189 GLY A N 1
ATOM 1496 C CA . GLY A 1 189 ? -6.257 11.266 -0.647 1.00 94.56 189 GLY A CA 1
ATOM 1497 C C . GLY A 1 189 ? -7.315 10.840 -1.677 1.00 94.56 189 GLY A C 1
ATOM 1498 O O . GLY A 1 189 ? -7.158 11.056 -2.878 1.00 94.56 189 GLY A O 1
ATOM 1499 N N . TYR A 1 190 ? -8.452 10.320 -1.193 1.00 95.06 190 TYR A N 1
ATOM 1500 C CA . TYR A 1 190 ? -9.629 9.945 -2.012 1.00 95.06 190 TYR A CA 1
ATOM 1501 C C . TYR A 1 190 ? -9.364 8.787 -3.002 1.00 95.06 190 TYR A C 1
ATOM 1503 O O . TYR A 1 190 ? -9.892 8.771 -4.110 1.00 95.06 190 TYR A O 1
ATOM 1511 N N . LEU A 1 191 ? -8.540 7.809 -2.598 1.00 95.75 191 LEU A N 1
ATOM 1512 C CA . LEU A 1 191 ? -8.054 6.701 -3.439 1.00 95.75 191 LEU A CA 1
ATOM 1513 C C . LEU A 1 191 ? -9.144 5.987 -4.257 1.00 95.75 191 LEU A C 1
ATOM 1515 O O . LEU A 1 191 ? -9.019 5.870 -5.473 1.00 95.75 191 LEU A O 1
ATOM 1519 N N . GLU A 1 192 ? -10.218 5.547 -3.599 1.00 94.56 192 GLU A N 1
ATOM 1520 C CA . GLU A 1 192 ? -11.307 4.763 -4.210 1.00 94.56 192 GLU A CA 1
ATOM 1521 C C . GLU A 1 192 ? -12.117 5.541 -5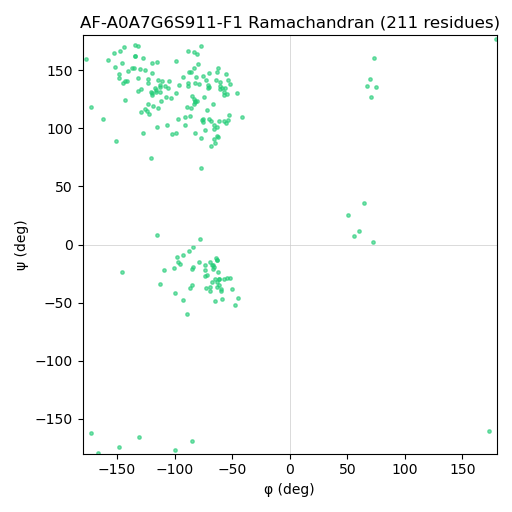.260 1.00 94.56 192 GLU A C 1
ATOM 1523 O O . GLU A 1 192 ? -12.788 4.943 -6.094 1.00 94.56 192 GLU A O 1
ATOM 1528 N N . GLU A 1 193 ? -12.045 6.874 -5.242 1.00 94.38 193 GLU A N 1
ATOM 1529 C CA . GLU A 1 193 ? -12.689 7.749 -6.228 1.00 94.38 193 GLU A CA 1
ATOM 1530 C C . GLU A 1 193 ? -11.763 8.113 -7.399 1.00 94.38 193 GLU A C 1
ATOM 1532 O O . GLU A 1 193 ? -12.195 8.749 -8.363 1.00 94.38 193 GLU A O 1
ATOM 1537 N N . ARG A 1 194 ? -10.476 7.762 -7.295 1.00 93.88 194 ARG A N 1
ATOM 1538 C CA . ARG A 1 194 ? -9.410 8.145 -8.233 1.00 93.88 194 ARG A CA 1
ATOM 1539 C C . ARG A 1 194 ? -8.848 6.969 -9.021 1.00 93.88 194 ARG A C 1
ATOM 1541 O O . ARG A 1 194 ? -8.442 7.163 -10.164 1.00 93.88 194 ARG A O 1
ATOM 1548 N N . TYR A 1 195 ? -8.791 5.789 -8.411 1.00 96.25 195 TYR A N 1
ATOM 1549 C CA . TYR A 1 195 ? -8.044 4.640 -8.918 1.00 96.25 195 TYR A CA 1
ATOM 1550 C C . TYR A 1 195 ? -8.861 3.353 -8.856 1.00 96.25 195 TYR A C 1
ATOM 1552 O O . TYR A 1 195 ? -9.834 3.237 -8.113 1.00 96.25 195 TYR A O 1
ATOM 1560 N N . ASN A 1 196 ? -8.419 2.348 -9.611 1.00 95.38 196 ASN A N 1
ATOM 1561 C CA . ASN A 1 196 ? -8.961 1.003 -9.499 1.00 95.38 196 ASN A CA 1
ATOM 1562 C C . ASN A 1 196 ? -8.411 0.342 -8.224 1.00 95.38 196 ASN A C 1
ATOM 1564 O O . ASN A 1 196 ? -7.236 -0.031 -8.176 1.00 95.38 196 ASN A O 1
ATOM 1568 N N . CYS A 1 197 ? -9.250 0.237 -7.193 1.00 97.06 197 CYS A N 1
ATOM 1569 C CA . CYS A 1 197 ? -8.870 -0.244 -5.868 1.00 97.06 197 CYS A CA 1
ATOM 1570 C C . CYS A 1 197 ? -9.524 -1.590 -5.522 1.00 9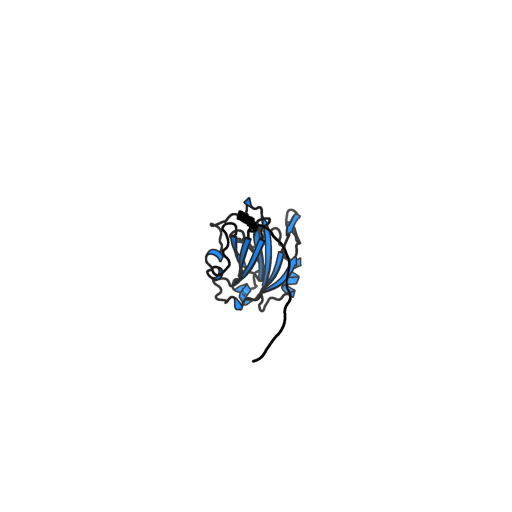7.06 197 CYS A C 1
ATOM 1572 O O . CYS A 1 197 ? -10.726 -1.788 -5.700 1.00 97.06 197 CYS A O 1
ATOM 1574 N N . ARG A 1 198 ? -8.740 -2.501 -4.938 1.00 97.19 198 ARG A N 1
ATOM 1575 C CA . ARG A 1 198 ? -9.188 -3.752 -4.319 1.00 97.19 198 ARG A CA 1
ATOM 1576 C C . ARG A 1 198 ? -9.113 -3.632 -2.797 1.00 97.19 198 ARG A C 1
ATOM 1578 O O . ARG A 1 198 ? -8.104 -3.181 -2.256 1.00 97.19 198 ARG A O 1
ATOM 1585 N N . LYS A 1 199 ? -10.175 -4.072 -2.119 1.00 97.06 199 LYS A N 1
ATOM 1586 C CA . LYS A 1 199 ? -10.257 -4.124 -0.654 1.00 97.06 199 LYS A CA 1
ATOM 1587 C C . LYS A 1 199 ? -9.819 -5.485 -0.117 1.00 97.06 199 LYS A C 1
ATOM 1589 O O . LYS A 1 199 ? -10.097 -6.520 -0.723 1.00 97.06 199 LYS A O 1
ATOM 1594 N N . PHE A 1 200 ? -9.169 -5.436 1.032 1.00 97.12 200 PHE A N 1
ATOM 1595 C CA . PHE A 1 200 ? -8.726 -6.535 1.877 1.00 97.12 200 PHE A CA 1
ATOM 1596 C C . PHE A 1 200 ? -9.092 -6.180 3.331 1.00 97.12 200 PHE A C 1
ATOM 1598 O O . PHE A 1 200 ? -9.497 -5.046 3.592 1.00 97.12 200 PHE A O 1
ATOM 1605 N N . GLU A 1 201 ? -8.939 -7.112 4.275 1.00 96.19 201 GLU A N 1
ATOM 1606 C CA . GLU A 1 201 ? -9.121 -6.831 5.712 1.00 96.19 201 GLU A CA 1
ATOM 1607 C C . GLU A 1 201 ? -8.268 -5.629 6.143 1.00 96.19 201 GLU A C 1
ATOM 1609 O O . GLU A 1 201 ? -7.044 -5.727 6.137 1.00 96.19 201 GLU A O 1
ATOM 1614 N N . SER A 1 202 ? -8.915 -4.505 6.479 1.00 96.50 202 SER A N 1
ATOM 1615 C CA . SER A 1 202 ? -8.279 -3.246 6.922 1.00 96.50 202 SER A CA 1
ATOM 1616 C C . SER A 1 202 ? -7.146 -2.726 6.012 1.00 96.50 202 SER A C 1
ATOM 1618 O O . SER A 1 202 ? -6.248 -2.009 6.458 1.00 96.50 202 SER A O 1
ATOM 1620 N N . VAL A 1 203 ? -7.167 -3.088 4.720 1.00 98.00 203 VAL A N 1
ATOM 1621 C CA . VAL A 1 203 ? -6.205 -2.621 3.708 1.00 98.00 203 VAL A CA 1
ATOM 1622 C C . VAL A 1 203 ? -6.908 -2.377 2.374 1.00 98.00 203 VAL A C 1
ATOM 1624 O O . VAL A 1 203 ? -7.752 -3.154 1.927 1.00 98.00 203 VAL A O 1
ATOM 1627 N N . ILE A 1 204 ? -6.513 -1.315 1.681 1.00 97.94 204 ILE A N 1
ATOM 1628 C CA . ILE A 1 204 ? -6.896 -1.037 0.297 1.00 97.94 204 ILE A CA 1
ATOM 1629 C C . ILE A 1 204 ? -5.628 -0.973 -0.549 1.00 97.94 204 ILE A C 1
ATOM 1631 O O . ILE A 1 204 ? -4.689 -0.258 -0.208 1.00 97.94 204 ILE A O 1
ATOM 1635 N N . SER A 1 205 ? -5.612 -1.696 -1.667 1.00 98.31 205 SER A N 1
ATOM 1636 C CA . SER A 1 205 ? -4.560 -1.590 -2.681 1.00 98.31 205 SER A CA 1
ATOM 1637 C C . SER A 1 205 ? -5.142 -1.070 -3.986 1.00 98.31 205 SER A C 1
ATOM 1639 O O . SER A 1 205 ? -6.185 -1.552 -4.426 1.00 98.31 205 SER A O 1
ATOM 1641 N N . CYS A 1 206 ? -4.489 -0.091 -4.600 1.00 98.38 206 CYS A N 1
ATOM 1642 C CA . CYS A 1 206 ? -4.952 0.591 -5.801 1.00 98.38 206 CYS A CA 1
ATOM 1643 C C . CYS A 1 206 ? -3.865 0.612 -6.874 1.00 98.38 206 CYS A C 1
ATOM 1645 O O . CYS A 1 206 ? -2.731 1.008 -6.598 1.00 98.38 206 CYS A O 1
ATOM 1647 N N . ASN A 1 207 ? -4.229 0.281 -8.113 1.00 97.12 207 ASN A N 1
ATOM 1648 C CA . ASN A 1 207 ? -3.354 0.491 -9.264 1.00 97.12 207 ASN A CA 1
ATOM 1649 C C . ASN A 1 207 ? -3.546 1.930 -9.773 1.00 97.12 207 ASN A C 1
ATOM 1651 O O . ASN A 1 207 ? -4.636 2.309 -10.203 1.00 97.12 207 ASN A O 1
ATOM 1655 N N . VAL A 1 208 ? -2.480 2.731 -9.713 1.00 96.88 208 VAL A N 1
ATOM 1656 C CA . VAL A 1 208 ? -2.422 4.099 -10.265 1.00 96.88 208 VAL A CA 1
ATOM 1657 C C . VAL A 1 208 ? -2.026 4.062 -11.738 1.00 96.88 208 VAL A C 1
ATOM 1659 O O . VAL A 1 208 ? -2.529 4.841 -12.546 1.00 96.88 208 VAL A O 1
ATOM 1662 N N . ARG A 1 209 ? -1.118 3.145 -12.084 1.00 95.62 209 ARG A N 1
ATOM 1663 C CA . ARG A 1 209 ? -0.665 2.875 -13.447 1.00 95.62 209 ARG A CA 1
ATOM 1664 C C . ARG A 1 209 ? -0.440 1.376 -13.598 1.00 95.62 209 ARG A C 1
ATOM 1666 O O . ARG A 1 209 ? 0.332 0.795 -12.838 1.00 95.62 209 ARG A O 1
ATOM 1673 N N . ASP A 1 210 ? -1.094 0.771 -14.580 1.00 92.94 210 ASP A N 1
ATOM 1674 C CA . ASP A 1 210 ? -0.796 -0.591 -15.021 1.00 92.94 210 ASP A CA 1
ATOM 1675 C C . ASP A 1 210 ? 0.377 -0.577 -16.009 1.00 92.94 210 ASP A C 1
ATOM 1677 O O . ASP A 1 210 ? 0.573 0.401 -16.733 1.00 92.94 210 ASP A O 1
ATOM 1681 N N . TYR A 1 211 ? 1.135 -1.672 -16.071 1.00 87.25 211 TYR A N 1
ATOM 1682 C CA . TYR A 1 211 ? 2.179 -1.832 -17.083 1.00 87.25 211 TYR A CA 1
ATOM 1683 C C . TYR A 1 211 ? 1.594 -1.783 -18.497 1.00 87.25 211 TYR A C 1
ATOM 1685 O O . TYR A 1 211 ? 0.558 -2.397 -18.774 1.00 87.25 211 TYR A O 1
ATOM 1693 N N . SER A 1 212 ? 2.303 -1.127 -19.419 1.00 77.25 212 SER A N 1
ATOM 1694 C CA . SER A 1 212 ? 2.032 -1.281 -20.847 1.00 77.25 212 SER A CA 1
ATOM 1695 C C . SER A 1 212 ? 2.177 -2.750 -21.265 1.00 77.25 212 SER A C 1
ATOM 1697 O O . SER A 1 212 ? 3.129 -3.431 -20.861 1.00 77.25 212 SER A O 1
ATOM 1699 N N . LYS A 1 213 ? 1.194 -3.213 -22.047 1.00 56.00 213 LYS A N 1
ATOM 1700 C CA . LYS A 1 213 ? 1.179 -4.526 -22.707 1.00 56.00 213 LYS A CA 1
ATOM 1701 C C . LYS A 1 213 ? 2.136 -4.561 -23.893 1.00 56.00 213 LYS A C 1
ATOM 1703 O O . LYS A 1 213 ? 2.264 -3.500 -24.545 1.00 56.00 213 LYS A O 1
#

Mean predicted aligned error: 11.15 Å

pLDDT: mean 84.12, std 20.17, range [35.25, 98.75]

Secondary structure (DSSP, 8-state):
----------------------------------------EEEEEEEEPHHHHHH-EEEEEEEEEE-TTT----TTS--GGGG-GGGTTS-PPPTTSEEEEEEE-SSEEEEEEEEETT-EEEEEEEE-GGG---GGG--EEEEEEEEEEEE-TTT--EEEEEEEEEEEEPBTTB-HHHHHHGGGT---TTHHHHSEEEEETTEEEEEEEPPP-